Protein AF-A0A5Q4F8X8-F1 (afdb_monomer_lite)

Radius of gyration: 22.39 Å; chains: 1; bounding box: 48×49×63 Å

Structure (mmCIF, N/CA/C/O backbone):
data_AF-A0A5Q4F8X8-F1
#
_entry.id   AF-A0A5Q4F8X8-F1
#
loop_
_atom_site.group_PDB
_atom_site.id
_atom_site.type_symbol
_atom_site.label_atom_id
_atom_site.label_alt_id
_atom_site.label_comp_id
_atom_site.label_asym_id
_atom_site.label_entity_id
_atom_site.label_seq_id
_atom_site.pdbx_PDB_ins_code
_atom_site.Cartn_x
_atom_site.Cartn_y
_atom_site.Cartn_z
_atom_site.occupancy
_atom_site.B_iso_or_equiv
_atom_site.auth_seq_id
_atom_site.auth_comp_id
_atom_site.auth_asym_id
_atom_site.auth_atom_id
_atom_site.pdbx_PDB_model_num
ATOM 1 N N . MET A 1 1 ? 6.235 -28.739 16.695 1.00 52.56 1 MET A N 1
ATOM 2 C CA . MET A 1 1 ? 6.885 -27.408 16.607 1.00 52.56 1 MET A CA 1
ATOM 3 C C . MET A 1 1 ? 8.402 -27.459 16.427 1.00 52.56 1 MET A C 1
ATOM 5 O O . MET A 1 1 ? 8.858 -26.887 15.451 1.00 52.56 1 MET A O 1
ATOM 9 N N . LYS A 1 2 ? 9.199 -28.157 17.259 1.00 43.38 2 LYS A N 1
ATOM 10 C CA . LYS A 1 2 ? 10.675 -28.171 17.099 1.00 43.38 2 LYS A CA 1
ATOM 11 C C . LYS A 1 2 ? 11.150 -28.633 15.704 1.00 43.38 2 LYS A C 1
ATOM 13 O O . LYS A 1 2 ? 11.929 -27.927 15.086 1.00 43.38 2 LYS A O 1
ATOM 18 N N . LYS A 1 3 ? 10.620 -29.735 15.152 1.00 47.25 3 LYS A N 1
ATOM 19 C CA . LYS A 1 3 ? 11.015 -30.245 13.816 1.00 47.25 3 LYS A CA 1
ATOM 20 C C . LYS A 1 3 ? 10.830 -29.245 12.661 1.00 47.25 3 LYS A C 1
ATOM 22 O O . LYS A 1 3 ? 11.649 -29.236 11.754 1.00 47.25 3 LYS A O 1
ATOM 27 N N . GLN A 1 4 ? 9.797 -28.402 12.706 1.00 52.16 4 GLN A N 1
ATOM 28 C CA . GLN A 1 4 ? 9.495 -27.448 11.631 1.00 52.16 4 GLN A CA 1
ATOM 29 C C . GLN A 1 4 ? 10.434 -26.235 11.667 1.00 52.16 4 GLN A C 1
ATOM 31 O O . GLN A 1 4 ? 10.956 -25.832 10.639 1.00 52.16 4 GLN A O 1
ATOM 36 N N . VAL A 1 5 ? 10.772 -25.756 12.870 1.00 56.31 5 VAL A N 1
ATOM 37 C CA . VAL A 1 5 ? 11.766 -24.685 13.062 1.00 56.31 5 VAL A CA 1
ATOM 38 C C . VAL A 1 5 ? 13.167 -25.120 12.605 1.00 56.31 5 VAL A C 1
ATOM 40 O O . VAL A 1 5 ? 13.902 -24.322 12.030 1.00 56.31 5 VAL A O 1
ATOM 43 N N . TYR A 1 6 ? 13.536 -26.390 12.815 1.00 52.78 6 TYR A N 1
ATOM 44 C CA . TYR A 1 6 ? 14.809 -26.936 12.322 1.00 52.78 6 TYR A CA 1
ATOM 45 C C . TYR A 1 6 ? 14.838 -27.112 10.796 1.00 52.78 6 TYR A C 1
ATOM 47 O O . TYR A 1 6 ? 15.877 -26.873 10.184 1.00 52.78 6 TYR A O 1
ATOM 55 N N . ALA A 1 7 ? 13.718 -27.507 10.184 1.00 60.94 7 ALA A N 1
ATOM 56 C CA . ALA A 1 7 ? 13.614 -27.638 8.732 1.00 60.94 7 ALA A CA 1
ATOM 57 C C . ALA A 1 7 ? 13.760 -26.274 8.036 1.00 60.94 7 ALA A C 1
ATOM 59 O O . ALA A 1 7 ? 14.581 -26.139 7.132 1.00 60.94 7 ALA A O 1
ATOM 60 N N . ASP A 1 8 ? 13.058 -25.251 8.529 1.00 68.88 8 ASP A N 1
ATOM 61 C CA . ASP A 1 8 ? 13.111 -23.896 7.968 1.00 68.88 8 ASP A CA 1
ATOM 62 C C . ASP A 1 8 ? 14.514 -23.277 8.087 1.00 68.88 8 ASP A C 1
ATOM 64 O O . ASP A 1 8 ? 14.995 -22.629 7.159 1.00 68.88 8 ASP A O 1
ATOM 68 N N . ALA A 1 9 ? 15.218 -23.522 9.199 1.00 72.69 9 ALA A N 1
ATOM 69 C CA . ALA A 1 9 ? 16.579 -23.023 9.399 1.00 72.69 9 ALA A CA 1
ATOM 70 C C . ALA A 1 9 ? 17.606 -23.665 8.447 1.00 72.69 9 ALA A C 1
ATOM 72 O O . ALA A 1 9 ? 18.535 -22.989 8.004 1.00 72.69 9 ALA A O 1
ATOM 73 N N . ASN A 1 10 ? 17.450 -24.952 8.122 1.00 77.81 10 ASN A N 1
ATOM 74 C CA . ASN A 1 10 ? 18.331 -25.637 7.174 1.00 77.81 10 ASN A CA 1
ATOM 75 C C . ASN A 1 10 ? 18.079 -25.184 5.732 1.00 77.81 10 ASN A C 1
ATOM 77 O O . ASN A 1 10 ? 19.038 -24.943 5.005 1.00 77.81 10 ASN A O 1
ATOM 81 N N . VAL A 1 11 ? 16.812 -25.001 5.345 1.00 81.44 11 VAL A N 1
ATOM 82 C CA . VAL A 1 11 ? 16.444 -24.486 4.016 1.00 81.44 11 VAL A CA 1
ATOM 83 C C . VAL A 1 11 ? 16.997 -23.074 3.806 1.00 81.44 11 VAL A C 1
ATOM 85 O O . VAL A 1 11 ? 17.557 -22.781 2.751 1.00 81.44 11 VAL A O 1
ATOM 88 N N . GLU A 1 12 ? 16.901 -22.211 4.820 1.00 84.38 12 GLU A N 1
ATOM 89 C CA . GLU A 1 12 ? 17.410 -20.838 4.740 1.00 84.38 12 GLU A CA 1
ATOM 90 C C . GLU A 1 12 ? 18.945 -20.794 4.624 1.00 84.38 12 GLU A C 1
ATOM 92 O O . GLU A 1 12 ? 19.495 -19.993 3.862 1.00 84.38 12 GLU A O 1
ATOM 97 N N . ARG A 1 13 ? 19.652 -21.675 5.348 1.00 8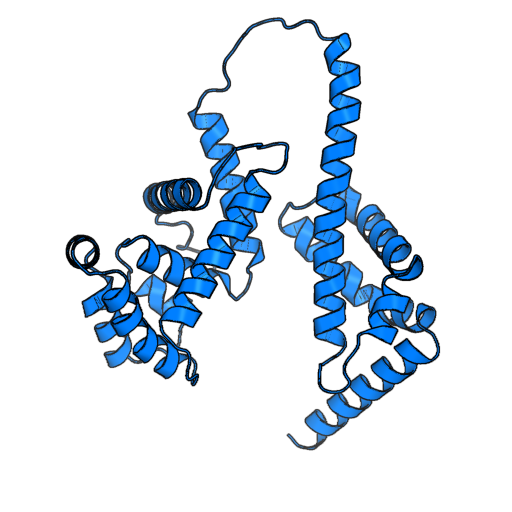6.25 13 ARG A N 1
ATOM 98 C CA . ARG A 1 13 ? 21.115 -21.810 5.243 1.00 86.25 13 ARG A CA 1
ATOM 99 C C . ARG A 1 13 ? 21.536 -22.294 3.866 1.00 86.25 13 ARG A C 1
ATOM 101 O O . ARG A 1 13 ? 22.386 -21.659 3.255 1.00 86.25 13 ARG A O 1
ATOM 108 N N . GLU A 1 14 ? 20.904 -23.346 3.356 1.00 89.19 14 GLU A N 1
ATOM 109 C CA . GLU A 1 14 ? 21.195 -23.888 2.027 1.00 89.19 14 GLU A CA 1
ATOM 110 C C . GLU A 1 14 ? 20.941 -22.839 0.931 1.00 89.19 14 GLU A C 1
ATOM 112 O O . GLU A 1 14 ? 21.750 -22.671 0.022 1.00 89.19 14 GLU A O 1
ATOM 117 N N . ALA A 1 15 ? 19.844 -22.081 1.034 1.00 88.50 15 ALA A N 1
ATOM 118 C CA . ALA A 1 15 ? 19.537 -20.989 0.113 1.00 88.50 15 ALA A CA 1
ATOM 119 C C . ALA A 1 15 ? 20.588 -19.867 0.174 1.00 88.50 15 ALA A C 1
ATOM 121 O O . ALA A 1 15 ? 20.995 -19.343 -0.864 1.00 88.50 15 ALA A O 1
ATOM 122 N N . THR A 1 16 ? 21.049 -19.525 1.379 1.00 91.12 16 THR A N 1
ATOM 123 C CA . THR A 1 16 ? 22.099 -18.522 1.588 1.00 91.12 16 THR A CA 1
ATOM 124 C C . THR A 1 16 ? 23.428 -18.995 1.004 1.00 91.12 16 THR A C 1
ATOM 126 O O . THR A 1 16 ? 24.038 -18.277 0.216 1.00 91.12 16 THR A O 1
ATOM 129 N N . GLU A 1 17 ? 23.860 -20.214 1.324 1.00 92.75 17 GLU A N 1
ATOM 130 C CA . GLU A 1 17 ? 25.080 -20.815 0.774 1.00 92.75 17 GLU A CA 1
ATOM 131 C C . GLU A 1 17 ? 25.040 -20.867 -0.753 1.00 92.75 17 GLU A C 1
ATOM 133 O O . GLU A 1 17 ? 26.020 -20.505 -1.408 1.00 92.75 17 GLU A O 1
ATOM 138 N N . LEU A 1 18 ? 23.893 -21.244 -1.326 1.00 92.38 18 LEU A N 1
ATOM 139 C CA . LEU A 1 18 ? 23.709 -21.286 -2.770 1.00 92.38 18 LEU A CA 1
ATOM 140 C C . LEU A 1 18 ? 23.852 -19.894 -3.395 1.00 92.38 18 LEU A C 1
ATOM 142 O O . LEU A 1 18 ? 24.575 -19.768 -4.374 1.00 92.38 18 LEU A O 1
ATOM 146 N N . LEU A 1 19 ? 23.262 -18.845 -2.807 1.00 93.25 19 LEU A N 1
ATOM 147 C CA . LEU A 1 19 ? 23.423 -17.469 -3.296 1.00 93.25 19 LEU A CA 1
ATOM 148 C C . LEU A 1 19 ? 24.897 -17.042 -3.350 1.00 93.25 19 LEU A C 1
ATOM 150 O O . LEU A 1 19 ? 25.313 -16.406 -4.318 1.00 93.25 19 LEU A O 1
ATOM 154 N N . PHE A 1 20 ? 25.683 -17.354 -2.315 1.00 93.44 20 PHE A N 1
ATOM 155 C CA . PHE A 1 20 ? 27.086 -16.937 -2.243 1.00 93.44 20 PHE A CA 1
ATOM 156 C C . PHE A 1 20 ? 28.005 -17.771 -3.138 1.00 93.44 20 PHE A C 1
ATOM 158 O O . PHE A 1 20 ? 28.910 -17.201 -3.755 1.00 93.44 20 PHE A O 1
ATOM 165 N N . ARG A 1 21 ? 27.761 -19.084 -3.235 1.00 94.50 21 ARG A N 1
ATOM 166 C CA . ARG A 1 21 ? 28.556 -20.015 -4.046 1.00 94.50 21 ARG A CA 1
ATOM 167 C C . ARG A 1 21 ? 28.251 -19.890 -5.536 1.00 94.50 21 ARG A C 1
ATOM 169 O O . ARG A 1 21 ? 29.175 -19.824 -6.337 1.00 94.50 21 ARG A O 1
ATOM 176 N N . ASP A 1 22 ? 26.970 -19.874 -5.892 1.00 94.38 22 ASP A N 1
ATOM 177 C CA . ASP A 1 22 ? 26.490 -19.884 -7.271 1.00 94.38 22 ASP A CA 1
ATOM 178 C C . ASP A 1 22 ? 25.157 -19.128 -7.384 1.00 94.38 22 ASP A C 1
ATOM 180 O O . ASP A 1 22 ? 24.057 -19.675 -7.255 1.00 94.38 22 ASP A O 1
ATOM 184 N N . ALA A 1 23 ? 25.270 -17.824 -7.632 1.00 91.38 23 ALA A N 1
ATOM 185 C CA . ALA A 1 23 ? 24.118 -16.939 -7.725 1.00 91.38 23 ALA A CA 1
ATOM 186 C C . ALA A 1 23 ? 23.186 -17.290 -8.903 1.00 91.38 23 ALA A C 1
ATOM 188 O O . ALA A 1 23 ? 21.985 -17.022 -8.825 1.00 91.38 23 ALA A O 1
ATOM 189 N N . SER A 1 24 ? 23.713 -17.905 -9.967 1.00 92.25 24 SER A N 1
ATOM 190 C CA . SER A 1 24 ? 22.923 -18.339 -11.121 1.00 92.25 24 SER A CA 1
ATOM 191 C C . SER A 1 24 ? 22.071 -19.553 -10.761 1.00 92.25 24 SER A C 1
ATOM 193 O O . SER A 1 24 ? 20.858 -19.525 -10.967 1.00 92.25 24 SER A O 1
ATOM 195 N N . ALA A 1 25 ? 22.664 -20.562 -10.116 1.00 93.94 25 ALA A N 1
ATOM 196 C CA . ALA A 1 25 ? 21.918 -21.713 -9.606 1.00 93.94 25 ALA A CA 1
ATOM 197 C C . ALA A 1 25 ? 20.886 -21.303 -8.539 1.00 93.94 25 ALA A C 1
ATOM 199 O O . ALA A 1 25 ? 19.782 -21.850 -8.480 1.00 93.94 25 ALA A O 1
ATOM 200 N N . TYR A 1 26 ? 21.202 -20.298 -7.713 1.00 94.88 26 TYR A N 1
ATOM 201 C CA . TYR A 1 26 ? 20.228 -19.708 -6.793 1.00 94.88 26 TYR A CA 1
ATOM 202 C C . TYR A 1 26 ? 19.037 -19.089 -7.540 1.00 94.88 26 TYR A C 1
ATOM 204 O O . TYR A 1 26 ? 17.888 -19.319 -7.159 1.00 94.88 26 TYR A O 1
ATOM 212 N N . LEU A 1 27 ? 19.284 -18.317 -8.602 1.00 95.62 27 LEU A N 1
ATOM 213 C CA . LEU A 1 27 ? 18.223 -17.710 -9.408 1.00 95.62 27 LEU A CA 1
ATOM 214 C C . LEU A 1 27 ? 17.347 -18.771 -10.088 1.00 95.62 27 LEU A C 1
ATOM 216 O O . LEU A 1 27 ? 16.123 -18.634 -10.109 1.00 95.62 27 LEU A O 1
ATOM 220 N N . GLU A 1 28 ? 17.955 -19.842 -10.596 1.00 95.12 28 GLU A N 1
ATOM 221 C CA . GLU A 1 28 ? 17.254 -20.967 -11.219 1.00 95.12 28 GLU A CA 1
ATOM 222 C C . GLU A 1 28 ? 16.329 -21.684 -10.221 1.00 95.12 28 GLU A C 1
ATOM 224 O O . GLU A 1 28 ? 15.133 -21.851 -10.477 1.00 95.12 28 GLU A O 1
ATOM 229 N N . LYS A 1 29 ? 16.836 -21.996 -9.018 1.00 94.75 29 LYS A N 1
ATOM 230 C CA . LYS A 1 29 ? 16.045 -22.609 -7.933 1.00 94.75 29 LYS A CA 1
ATOM 231 C C . LYS A 1 29 ? 14.824 -21.759 -7.549 1.00 94.75 29 LYS A C 1
ATOM 233 O O . LYS A 1 29 ? 13.812 -22.296 -7.097 1.00 94.75 29 LYS A O 1
ATOM 238 N N . ASN A 1 30 ? 14.894 -20.444 -7.761 1.00 96.00 30 ASN A N 1
ATOM 239 C CA . ASN A 1 30 ? 13.859 -19.481 -7.389 1.00 96.00 30 ASN A CA 1
ATOM 240 C C . ASN A 1 30 ? 12.958 -19.012 -8.547 1.00 96.00 30 ASN A C 1
ATOM 242 O O . ASN A 1 30 ? 12.114 -18.139 -8.335 1.00 96.00 30 ASN A O 1
ATOM 246 N N . GLN A 1 31 ? 13.035 -19.613 -9.742 1.00 96.94 31 GLN A N 1
ATOM 247 C CA . GLN A 1 31 ? 12.172 -19.230 -10.877 1.00 96.94 31 GLN A CA 1
ATOM 248 C C . GLN A 1 31 ? 10.675 -19.348 -10.565 1.00 96.94 31 GLN A C 1
ATOM 250 O O . GLN A 1 31 ? 9.877 -18.516 -10.994 1.00 96.94 31 GLN A O 1
ATOM 255 N N . ARG A 1 32 ? 10.278 -20.340 -9.756 1.00 95.38 32 ARG A N 1
ATOM 256 C CA . ARG A 1 32 ? 8.879 -20.494 -9.316 1.00 95.38 32 ARG A CA 1
ATOM 257 C C . ARG A 1 32 ? 8.398 -19.301 -8.490 1.00 95.38 32 ARG A C 1
ATOM 259 O O . ARG A 1 32 ? 7.257 -18.878 -8.646 1.00 95.38 32 ARG A O 1
ATOM 266 N N . VAL A 1 33 ? 9.270 -18.746 -7.645 1.00 94.56 33 VAL A N 1
ATOM 267 C CA . VAL A 1 33 ? 8.970 -17.559 -6.831 1.00 94.56 33 VAL A CA 1
ATOM 268 C C . VAL A 1 33 ? 8.815 -16.334 -7.728 1.00 94.56 33 VAL A C 1
ATOM 270 O O . VAL A 1 33 ? 7.851 -15.590 -7.568 1.00 94.56 33 VAL A O 1
ATOM 273 N N . ILE A 1 34 ? 9.708 -16.160 -8.709 1.00 97.31 34 ILE A N 1
ATOM 274 C CA . ILE A 1 34 ? 9.611 -15.065 -9.686 1.00 97.31 34 ILE A CA 1
ATOM 275 C C . ILE A 1 34 ? 8.286 -15.147 -10.439 1.00 97.31 34 ILE A C 1
ATOM 277 O O . ILE A 1 34 ? 7.518 -14.189 -10.417 1.00 97.31 34 ILE A O 1
ATOM 281 N N . ARG A 1 35 ? 7.977 -16.304 -11.035 1.00 96.62 35 ARG A N 1
ATOM 282 C CA . ARG A 1 35 ? 6.738 -16.502 -11.795 1.00 96.62 35 ARG A CA 1
ATOM 283 C C . ARG A 1 35 ? 5.495 -16.248 -10.941 1.00 96.62 35 ARG A C 1
ATOM 285 O O . ARG A 1 35 ? 4.580 -15.585 -11.409 1.00 96.62 35 ARG A O 1
ATOM 292 N N . ALA A 1 36 ? 5.466 -16.710 -9.690 1.00 92.44 36 ALA A N 1
ATOM 293 C CA . ALA A 1 36 ? 4.342 -16.455 -8.787 1.00 92.44 36 ALA A CA 1
ATOM 294 C C . ALA A 1 36 ? 4.143 -14.956 -8.503 1.00 92.44 36 ALA A C 1
ATOM 296 O O . ALA A 1 36 ? 3.013 -14.472 -8.500 1.00 92.44 36 ALA A O 1
ATOM 297 N N . ILE A 1 37 ? 5.233 -14.209 -8.295 1.00 92.56 37 ILE A N 1
ATOM 298 C CA . ILE A 1 37 ? 5.175 -12.758 -8.084 1.00 92.56 37 ILE A CA 1
ATOM 299 C C . ILE A 1 37 ? 4.709 -12.047 -9.360 1.00 92.56 37 ILE A C 1
ATOM 301 O O . ILE A 1 37 ? 3.818 -11.207 -9.289 1.00 92.56 37 ILE A O 1
ATOM 305 N N . VAL A 1 38 ? 5.257 -12.406 -10.522 1.00 94.31 38 VAL A N 1
ATOM 306 C CA . VAL A 1 38 ? 4.873 -11.815 -11.813 1.00 94.31 38 VAL A CA 1
ATOM 307 C C . VAL A 1 38 ? 3.401 -12.078 -12.121 1.00 94.31 38 VAL A C 1
ATOM 309 O O . VAL A 1 38 ? 2.680 -11.144 -12.447 1.00 94.31 38 VAL A O 1
ATOM 312 N N . LEU A 1 39 ? 2.920 -13.312 -11.944 1.00 88.81 39 LEU A N 1
ATOM 313 C CA . LEU A 1 39 ? 1.507 -13.651 -12.140 1.00 88.81 39 LEU A CA 1
ATOM 314 C C . LEU A 1 39 ? 0.594 -12.889 -11.180 1.00 88.81 39 LEU A C 1
ATOM 316 O O . LEU A 1 39 ? -0.473 -12.446 -11.589 1.00 88.81 39 LEU A O 1
ATOM 320 N N . LYS A 1 40 ? 1.018 -12.688 -9.926 1.00 86.19 40 LYS A N 1
ATOM 321 C CA . LYS A 1 40 ? 0.283 -11.841 -8.980 1.00 86.19 40 LYS A CA 1
ATOM 322 C C . LYS A 1 40 ? 0.141 -10.412 -9.514 1.00 86.19 40 LYS A C 1
ATOM 324 O O . LYS A 1 40 ? -0.946 -9.852 -9.436 1.00 86.19 40 LYS A O 1
ATOM 329 N N . TYR A 1 41 ? 1.217 -9.835 -10.048 1.00 83.56 41 TYR A N 1
ATOM 330 C CA . TYR A 1 41 ? 1.201 -8.479 -10.602 1.00 83.56 41 TYR A CA 1
ATOM 331 C C . TYR A 1 41 ? 0.436 -8.375 -11.930 1.00 83.56 41 TYR A C 1
ATOM 333 O O . TYR A 1 41 ? -0.269 -7.393 -12.155 1.00 83.56 41 TYR A O 1
ATOM 341 N N . SER A 1 42 ? 0.508 -9.399 -12.780 1.00 85.12 42 SER A N 1
ATOM 342 C CA . SER A 1 42 ? -0.306 -9.481 -13.995 1.00 85.12 42 SER A CA 1
ATOM 343 C C . SER A 1 42 ? -1.794 -9.593 -13.662 1.00 85.12 42 SER A C 1
ATOM 345 O O . SER A 1 42 ? -2.608 -8.862 -14.214 1.00 85.12 42 SER A O 1
ATOM 347 N N . GLY A 1 43 ? -2.152 -10.437 -12.688 1.00 68.25 43 GLY A N 1
ATOM 348 C CA . GLY A 1 43 ? -3.529 -10.586 -12.215 1.00 68.25 43 GLY A CA 1
ATOM 349 C C . GLY A 1 43 ? -4.096 -9.323 -11.564 1.00 68.25 43 GLY A C 1
ATOM 350 O O . GLY A 1 43 ? -5.306 -9.131 -11.578 1.00 68.25 43 GLY A O 1
ATOM 351 N N . SER A 1 44 ? -3.241 -8.439 -11.039 1.00 68.62 44 SER A N 1
ATOM 352 C CA . SER A 1 44 ? -3.646 -7.106 -10.577 1.00 68.62 44 SER A CA 1
ATOM 353 C C . SER A 1 44 ? -3.681 -6.048 -11.686 1.00 68.62 44 SER A C 1
ATOM 355 O O . SER A 1 44 ? -3.923 -4.889 -11.385 1.00 68.62 44 SER A O 1
ATOM 357 N N . GLY A 1 45 ? -3.393 -6.401 -12.941 1.00 72.19 45 GLY A N 1
ATOM 358 C CA . GLY A 1 45 ? -3.413 -5.468 -14.071 1.00 72.19 45 GLY A CA 1
ATOM 359 C C . GLY A 1 45 ? -2.171 -4.583 -14.211 1.00 72.19 45 GLY A C 1
ATOM 360 O O . GLY A 1 45 ? -2.221 -3.601 -14.941 1.00 72.19 45 GLY A O 1
ATOM 361 N N . LEU A 1 46 ? -1.049 -4.904 -13.547 1.00 75.44 46 LEU A N 1
ATOM 362 C CA . LEU A 1 46 ? 0.182 -4.104 -13.670 1.00 75.44 46 LEU A CA 1
ATOM 363 C C . LEU A 1 46 ? 0.805 -4.204 -15.077 1.00 75.44 46 LEU A C 1
ATOM 365 O O . LEU A 1 46 ? 1.489 -3.286 -15.518 1.00 75.44 46 LEU A O 1
ATOM 369 N N . PHE A 1 47 ? 0.595 -5.336 -15.743 1.00 84.88 47 PHE A N 1
ATOM 370 C CA . PHE A 1 47 ? 0.960 -5.607 -17.133 1.00 84.88 47 PHE A CA 1
ATOM 371 C C . PHE A 1 47 ? 0.054 -6.722 -17.670 1.00 84.88 47 PHE A C 1
ATOM 373 O O . PHE A 1 47 ? -0.514 -7.507 -16.895 1.00 84.88 47 PHE A O 1
ATOM 380 N N . ALA A 1 48 ? -0.106 -6.788 -18.989 1.00 80.69 48 ALA A N 1
ATOM 381 C CA . ALA A 1 48 ? -1.002 -7.726 -19.645 1.00 80.69 48 ALA A CA 1
ATOM 382 C C . ALA A 1 48 ? -0.553 -9.180 -19.432 1.00 80.69 48 ALA A C 1
ATOM 384 O O . ALA A 1 48 ? 0.630 -9.487 -19.288 1.00 80.69 48 ALA A O 1
ATOM 385 N N . GLY A 1 49 ? -1.509 -10.114 -19.453 1.00 78.44 49 GLY A N 1
ATOM 386 C CA . GLY A 1 49 ? -1.218 -11.546 -19.297 1.00 78.44 49 GLY A CA 1
ATOM 387 C C . GLY A 1 49 ? -0.253 -12.097 -20.354 1.00 78.44 49 GLY A C 1
ATOM 388 O O . GLY A 1 49 ? 0.508 -13.017 -20.063 1.00 78.44 49 GLY A O 1
ATOM 389 N N . GLY A 1 50 ? -0.242 -11.505 -21.553 1.00 86.25 50 GLY A N 1
ATOM 390 C CA . GLY A 1 50 ? 0.701 -11.850 -22.621 1.00 86.25 50 GLY A CA 1
ATOM 391 C C . GLY A 1 50 ? 2.150 -11.439 -22.339 1.00 86.25 50 GLY A C 1
ATOM 392 O O . GLY A 1 50 ? 3.055 -12.016 -22.924 1.00 86.25 50 GLY A O 1
ATOM 393 N N . GLU A 1 51 ? 2.380 -10.506 -21.412 1.00 88.50 51 GLU A N 1
ATOM 394 C CA . GLU A 1 51 ? 3.707 -9.950 -21.102 1.00 88.50 51 GLU A CA 1
ATOM 395 C C . GLU A 1 51 ? 4.406 -10.700 -19.958 1.00 88.50 51 GLU A C 1
ATOM 397 O O . GLU A 1 51 ? 5.522 -10.368 -19.569 1.00 88.50 51 GLU A O 1
ATOM 402 N N . VAL A 1 52 ? 3.765 -11.723 -19.381 1.00 92.50 52 VAL A N 1
ATOM 403 C CA . VAL A 1 52 ? 4.284 -12.446 -18.208 1.00 92.50 52 VAL A CA 1
ATOM 404 C C . VAL A 1 52 ? 5.684 -13.007 -18.455 1.00 92.50 52 VAL A C 1
ATOM 406 O O . VAL A 1 52 ? 6.558 -12.862 -17.598 1.00 92.50 52 VAL A O 1
ATOM 409 N N . ASP A 1 53 ? 5.916 -13.644 -19.601 1.00 95.44 53 ASP A N 1
ATOM 410 C CA . ASP A 1 53 ? 7.222 -14.235 -19.893 1.00 95.44 53 ASP A CA 1
ATOM 411 C C . ASP A 1 53 ? 8.280 -13.158 -20.204 1.00 95.44 53 ASP A C 1
ATOM 413 O O . ASP A 1 53 ? 9.423 -13.298 -19.762 1.00 95.44 53 ASP A O 1
ATOM 417 N N . ASP A 1 54 ? 7.894 -12.033 -20.818 1.00 94.31 54 ASP A N 1
ATOM 418 C CA . ASP A 1 54 ? 8.781 -10.883 -21.054 1.00 94.31 54 ASP A CA 1
ATOM 419 C C . ASP A 1 54 ? 9.217 -10.223 -19.741 1.00 94.31 54 ASP A C 1
ATOM 421 O O . ASP A 1 54 ? 10.392 -9.894 -19.547 1.00 94.31 54 ASP A O 1
ATOM 425 N N . VAL A 1 55 ? 8.292 -10.079 -18.787 1.00 95.38 55 VAL A N 1
ATOM 426 C CA . VAL A 1 55 ? 8.589 -9.557 -17.448 1.00 95.38 55 VAL A CA 1
ATOM 427 C C . VAL A 1 55 ? 9.540 -10.503 -16.713 1.00 95.38 55 VAL A C 1
ATOM 429 O O . VAL A 1 55 ? 10.500 -10.054 -16.082 1.00 95.38 55 VAL A O 1
ATOM 432 N N . ILE A 1 56 ? 9.311 -11.820 -16.795 1.00 96.94 56 ILE A N 1
ATOM 433 C CA . ILE A 1 56 ? 10.202 -12.824 -16.193 1.00 96.94 56 ILE A CA 1
ATOM 434 C C . ILE A 1 56 ? 11.599 -12.733 -16.812 1.00 96.94 56 ILE A C 1
ATOM 436 O O . ILE A 1 56 ? 12.589 -12.714 -16.074 1.00 96.94 56 ILE A O 1
ATOM 440 N N . GLN A 1 57 ? 11.694 -12.638 -18.139 1.00 96.31 57 GLN A N 1
ATOM 441 C CA . GLN A 1 57 ? 12.967 -12.474 -18.829 1.00 96.31 57 GLN A CA 1
ATOM 442 C C . GLN A 1 57 ? 13.674 -11.192 -18.380 1.00 96.31 57 GLN A C 1
ATOM 444 O O . GLN A 1 57 ? 14.844 -11.244 -17.995 1.00 96.31 57 GLN A O 1
ATOM 449 N N . HIS A 1 58 ? 12.959 -10.067 -18.325 1.00 95.00 58 HIS A N 1
ATOM 450 C CA . HIS A 1 58 ? 13.509 -8.806 -17.845 1.00 95.00 58 HIS A CA 1
ATOM 451 C C . HIS A 1 58 ? 14.069 -8.922 -16.425 1.00 95.00 58 HIS A C 1
ATOM 453 O O . HIS A 1 58 ? 15.178 -8.463 -16.139 1.00 95.00 58 HIS A O 1
ATOM 459 N N . ILE A 1 59 ? 13.320 -9.549 -15.517 1.00 96.75 59 ILE A N 1
ATOM 460 C CA . ILE A 1 59 ? 13.768 -9.781 -14.143 1.00 96.75 59 ILE A CA 1
ATOM 461 C C . ILE A 1 59 ? 15.042 -10.625 -14.150 1.00 96.75 59 ILE A C 1
ATOM 463 O O . ILE A 1 59 ? 16.012 -10.246 -13.497 1.00 96.75 59 ILE A O 1
ATOM 467 N N . ASN A 1 60 ? 15.077 -11.725 -14.903 1.00 96.69 60 ASN A N 1
ATOM 468 C CA . ASN A 1 60 ? 16.245 -12.601 -14.986 1.00 96.69 60 ASN A CA 1
ATOM 469 C C . ASN A 1 60 ? 17.488 -11.851 -15.489 1.00 96.69 60 ASN A C 1
ATOM 471 O O . ASN A 1 60 ? 18.544 -11.914 -14.854 1.00 96.69 60 ASN A O 1
ATOM 475 N N . GLU A 1 61 ? 17.354 -11.063 -16.555 1.00 96.38 61 GLU A N 1
ATOM 476 C CA . GLU A 1 61 ? 18.435 -10.229 -17.085 1.00 96.38 61 GLU A CA 1
ATOM 477 C C . GLU A 1 61 ? 18.942 -9.233 -16.037 1.00 96.38 61 GLU A C 1
ATOM 479 O O . GLU A 1 61 ? 20.145 -9.139 -15.784 1.00 96.38 61 GLU A O 1
ATOM 484 N N . ARG A 1 62 ? 18.042 -8.516 -15.357 1.00 95.88 62 ARG A N 1
ATOM 485 C CA . ARG A 1 62 ? 18.407 -7.535 -14.319 1.00 95.88 62 ARG A CA 1
ATOM 486 C C . ARG A 1 62 ? 19.074 -8.193 -13.114 1.00 95.88 62 ARG A C 1
ATOM 488 O O . ARG A 1 62 ? 20.027 -7.636 -12.558 1.00 95.88 62 ARG A O 1
ATOM 495 N N . MET A 1 63 ? 18.608 -9.380 -12.735 1.00 95.56 63 MET A N 1
ATOM 496 C CA . MET A 1 63 ? 19.178 -10.174 -11.650 1.00 95.56 63 MET A CA 1
ATOM 497 C C . MET A 1 63 ? 20.625 -10.565 -11.951 1.00 95.56 63 MET A C 1
ATOM 499 O O . MET A 1 63 ? 21.511 -10.311 -11.126 1.00 95.56 63 MET A O 1
ATOM 503 N N . LEU A 1 64 ? 20.874 -11.081 -13.156 1.00 93.38 64 LEU A N 1
ATOM 504 C CA . LEU A 1 64 ? 22.200 -11.495 -13.616 1.00 93.38 64 LEU A CA 1
ATOM 505 C C . LEU A 1 64 ? 23.141 -10.307 -13.880 1.00 93.38 64 LEU A C 1
ATOM 507 O O . LEU A 1 64 ? 24.322 -10.377 -13.551 1.00 93.38 64 LEU A O 1
ATOM 511 N N . THR A 1 65 ? 22.624 -9.172 -14.363 1.00 91.56 65 THR A N 1
ATOM 512 C CA . THR A 1 65 ? 23.422 -7.977 -14.730 1.00 91.56 65 THR A CA 1
ATOM 513 C C . THR A 1 65 ? 23.889 -7.150 -13.516 1.00 91.56 65 THR A C 1
ATOM 515 O O . THR A 1 65 ? 24.436 -6.058 -13.654 1.00 91.56 65 THR A O 1
ATOM 518 N N . GLY A 1 66 ? 23.710 -7.651 -12.290 1.00 87.38 66 GLY A N 1
ATOM 519 C CA . GLY A 1 66 ? 24.400 -7.109 -11.115 1.00 87.38 66 GLY A CA 1
ATOM 520 C C . GLY A 1 66 ? 23.566 -6.979 -9.850 1.00 87.38 66 GLY A C 1
ATOM 521 O O . GLY A 1 66 ? 24.133 -6.686 -8.796 1.00 87.38 66 GLY A O 1
ATOM 522 N N . ILE A 1 67 ? 22.255 -7.223 -9.892 1.00 92.56 67 ILE A N 1
ATOM 523 C CA . ILE A 1 67 ? 21.444 -7.207 -8.666 1.00 92.56 67 ILE A CA 1
ATOM 524 C C . ILE A 1 67 ? 21.850 -8.353 -7.741 1.00 92.56 67 ILE A C 1
ATOM 526 O O . ILE A 1 67 ? 22.033 -8.107 -6.554 1.00 92.56 67 ILE A O 1
ATOM 530 N N . LEU A 1 68 ? 22.117 -9.554 -8.261 1.00 92.75 68 LEU A N 1
ATOM 531 C CA . LEU A 1 68 ? 22.630 -10.661 -7.444 1.00 92.75 68 LEU A CA 1
ATOM 532 C C . LEU A 1 68 ? 23.986 -10.336 -6.797 1.00 92.75 68 LEU A C 1
ATOM 534 O O . LEU A 1 68 ? 24.224 -10.676 -5.639 1.00 92.75 68 LEU A O 1
ATOM 538 N N . ASN A 1 69 ? 24.862 -9.610 -7.497 1.00 91.31 69 ASN A N 1
ATOM 539 C CA . ASN A 1 69 ? 26.135 -9.150 -6.931 1.00 91.31 69 ASN A CA 1
ATOM 540 C C . ASN A 1 69 ? 25.914 -8.171 -5.774 1.00 91.31 69 ASN A C 1
ATOM 542 O O . ASN A 1 69 ? 26.548 -8.301 -4.728 1.00 91.31 69 ASN A O 1
ATOM 546 N N . LYS A 1 70 ? 24.978 -7.229 -5.936 1.00 92.56 70 LYS A N 1
ATOM 547 C CA . LYS A 1 70 ? 24.585 -6.292 -4.874 1.00 92.56 70 LYS A CA 1
ATOM 548 C C . LYS A 1 70 ? 23.923 -7.004 -3.698 1.00 92.56 70 LYS A C 1
ATOM 550 O O . LYS A 1 70 ? 24.219 -6.678 -2.556 1.00 92.56 70 LYS A O 1
ATOM 555 N N . MET A 1 71 ? 23.075 -7.996 -3.960 1.00 91.31 71 MET A N 1
ATOM 556 C CA . MET A 1 71 ? 22.478 -8.821 -2.912 1.00 91.31 71 MET A CA 1
ATOM 557 C C . MET A 1 71 ? 23.563 -9.496 -2.079 1.00 91.31 71 MET A C 1
ATOM 559 O O . MET A 1 71 ? 23.526 -9.387 -0.861 1.00 91.31 71 MET A O 1
ATOM 563 N N . ARG A 1 72 ? 24.566 -10.120 -2.712 1.00 92.44 72 ARG A N 1
ATOM 564 C CA . ARG A 1 72 ? 25.687 -10.750 -1.997 1.00 92.44 72 ARG A CA 1
ATOM 565 C C . ARG A 1 72 ? 26.458 -9.763 -1.121 1.00 92.44 72 ARG A C 1
ATOM 567 O O . ARG A 1 72 ? 26.773 -10.094 0.015 1.00 92.44 72 ARG A O 1
ATOM 574 N N . SER A 1 73 ? 26.747 -8.558 -1.615 1.00 91.44 73 SER A N 1
ATOM 575 C CA . SER A 1 73 ? 27.531 -7.577 -0.851 1.00 91.44 73 SER A CA 1
ATOM 576 C C . SER A 1 73 ? 26.745 -6.876 0.260 1.00 91.44 73 SER A C 1
ATOM 578 O O . SER A 1 73 ? 27.346 -6.411 1.225 1.00 91.44 73 SER A O 1
ATOM 580 N N . GLN A 1 74 ? 25.419 -6.788 0.141 1.00 90.75 74 GLN A N 1
ATOM 581 C CA . GLN A 1 74 ? 24.565 -6.046 1.078 1.00 90.75 74 GLN A CA 1
ATOM 582 C C . GLN A 1 74 ? 23.776 -6.943 2.036 1.00 90.75 74 GLN A C 1
ATOM 584 O O . GLN A 1 74 ? 23.200 -6.442 3.007 1.00 90.75 74 GLN A O 1
ATOM 589 N N . TYR A 1 75 ? 23.714 -8.250 1.776 1.00 90.44 75 TYR A N 1
ATOM 590 C CA . TYR A 1 75 ? 22.934 -9.173 2.586 1.00 90.44 75 TYR A CA 1
ATOM 591 C C . TYR A 1 75 ? 23.495 -9.286 4.006 1.00 90.44 75 TYR A C 1
ATOM 593 O O . TYR A 1 75 ? 24.670 -9.579 4.223 1.00 90.44 75 TYR A O 1
ATOM 601 N N . LYS A 1 76 ? 22.614 -9.081 4.989 1.00 84.56 76 LYS A N 1
ATOM 602 C CA . LYS A 1 76 ? 22.919 -9.262 6.409 1.00 84.56 76 LYS A CA 1
ATOM 603 C C . LYS A 1 76 ? 22.391 -10.630 6.851 1.00 84.56 76 LYS A C 1
ATOM 605 O O . LYS A 1 76 ? 21.185 -10.837 6.743 1.00 84.56 76 LYS A O 1
ATOM 610 N N . PRO A 1 77 ? 23.221 -11.515 7.438 1.00 80.06 77 PRO A N 1
ATOM 611 C CA . PRO A 1 77 ? 22.798 -12.855 7.871 1.00 80.06 77 PRO A CA 1
ATOM 612 C C . PRO A 1 77 ? 21.640 -12.888 8.882 1.00 80.06 77 PRO A C 1
ATOM 614 O O . PRO A 1 77 ? 21.025 -13.928 9.084 1.00 80.06 77 PRO A O 1
ATOM 617 N N . MET A 1 78 ? 21.347 -11.761 9.540 1.00 76.00 78 MET A N 1
ATOM 618 C CA . MET A 1 78 ? 20.220 -11.627 10.470 1.00 76.00 78 MET A CA 1
ATOM 619 C C . MET A 1 78 ? 18.863 -11.463 9.764 1.00 76.00 78 MET A C 1
ATOM 621 O O . MET A 1 78 ? 17.820 -11.594 10.402 1.00 76.00 78 MET A O 1
ATOM 625 N N . CYS A 1 79 ? 18.852 -11.143 8.468 1.00 77.81 79 CYS A N 1
ATOM 626 C CA . CYS A 1 79 ? 17.638 -10.983 7.675 1.00 77.81 79 CYS A CA 1
ATOM 627 C C . CYS A 1 79 ? 17.315 -12.286 6.943 1.00 77.81 79 CYS A C 1
ATOM 629 O O . CYS A 1 79 ? 18.219 -12.947 6.454 1.00 77.81 79 CYS A O 1
ATOM 631 N N . ARG A 1 80 ? 16.029 -12.632 6.808 1.00 84.50 80 ARG A N 1
ATOM 632 C CA . ARG A 1 80 ? 15.618 -13.762 5.961 1.00 84.50 80 ARG A CA 1
ATOM 633 C C . ARG A 1 80 ? 15.834 -13.421 4.485 1.00 84.50 80 ARG A C 1
ATOM 635 O O . ARG A 1 80 ? 15.403 -12.359 4.024 1.00 84.50 80 ARG A O 1
ATOM 642 N N . LEU A 1 81 ? 16.458 -14.327 3.746 1.00 88.75 81 LEU A N 1
ATOM 643 C CA . LEU A 1 81 ? 16.824 -14.167 2.349 1.00 88.75 81 LEU A CA 1
ATOM 644 C C . LEU A 1 81 ? 15.603 -14.196 1.430 1.00 88.75 81 LEU A C 1
ATOM 646 O O . LEU A 1 81 ? 15.499 -13.362 0.533 1.00 88.75 81 LEU A O 1
ATOM 650 N N . MET A 1 82 ? 14.649 -15.101 1.665 1.00 89.62 82 MET A N 1
ATOM 651 C CA . MET A 1 82 ? 13.509 -15.264 0.753 1.00 89.62 82 MET A CA 1
ATOM 652 C C . MET A 1 82 ? 12.582 -14.035 0.691 1.00 89.62 82 MET A C 1
ATOM 654 O O . MET A 1 82 ? 12.240 -13.593 -0.412 1.00 89.62 82 MET A O 1
ATOM 658 N N . PRO A 1 83 ? 12.198 -13.405 1.823 1.00 84.06 83 PRO A N 1
ATOM 659 C CA . PRO A 1 83 ? 11.443 -12.152 1.792 1.00 84.06 83 PRO A CA 1
ATOM 660 C C . PRO A 1 83 ? 12.224 -11.007 1.138 1.00 84.06 83 PRO A C 1
ATOM 662 O O . PRO A 1 83 ? 11.638 -10.196 0.421 1.00 84.06 83 PRO A O 1
ATOM 665 N N . TYR A 1 84 ? 13.543 -10.955 1.350 1.00 87.69 84 TYR A N 1
ATOM 666 C CA . TYR A 1 84 ? 14.411 -9.954 0.730 1.00 87.69 84 TYR A CA 1
ATOM 667 C C . TYR A 1 84 ? 14.453 -10.115 -0.796 1.00 87.69 84 TYR A C 1
ATOM 669 O O . TYR A 1 84 ? 14.200 -9.156 -1.524 1.00 87.69 84 TYR A O 1
ATOM 677 N N . PHE A 1 85 ? 14.660 -11.341 -1.281 1.00 92.12 85 PHE A N 1
ATOM 678 C CA . PHE A 1 85 ? 14.585 -11.684 -2.700 1.00 92.12 85 PHE A CA 1
ATOM 679 C C . PHE A 1 85 ? 13.215 -11.340 -3.300 1.00 92.12 85 PHE A C 1
ATOM 681 O O . PHE A 1 85 ? 13.138 -10.650 -4.314 1.00 92.12 85 PHE A O 1
ATOM 688 N N . SER A 1 86 ? 12.127 -11.731 -2.632 1.00 89.81 86 SER A N 1
ATOM 689 C CA . SER A 1 86 ? 10.757 -11.453 -3.090 1.00 89.81 86 SER A CA 1
ATOM 690 C C . SER A 1 86 ? 10.492 -9.953 -3.232 1.00 89.81 86 SER A C 1
ATOM 692 O O . SER A 1 86 ? 9.846 -9.515 -4.188 1.00 89.81 86 SER A O 1
ATOM 694 N N . LYS A 1 87 ? 11.028 -9.139 -2.313 1.00 85.75 87 LYS A N 1
ATOM 695 C CA . LYS A 1 87 ? 10.922 -7.678 -2.387 1.00 85.75 87 LYS A CA 1
ATOM 696 C C . LYS A 1 87 ? 11.693 -7.109 -3.579 1.00 85.75 87 LYS A C 1
ATOM 698 O O . LYS A 1 87 ? 11.182 -6.210 -4.242 1.00 85.75 87 LYS A O 1
ATOM 703 N N . ILE A 1 88 ? 12.878 -7.639 -3.882 1.00 92.56 88 ILE A N 1
ATOM 704 C CA . ILE A 1 88 ? 13.663 -7.237 -5.060 1.00 92.56 88 ILE A CA 1
ATOM 705 C C . ILE A 1 88 ? 12.913 -7.565 -6.351 1.00 92.56 88 ILE A C 1
ATOM 707 O O . ILE A 1 88 ? 12.749 -6.684 -7.190 1.00 92.56 88 ILE A O 1
ATOM 711 N N . VAL A 1 89 ? 12.398 -8.789 -6.482 1.00 94.81 89 VAL A N 1
ATOM 712 C CA . VAL A 1 89 ? 11.612 -9.214 -7.651 1.00 94.81 89 VAL A CA 1
ATOM 713 C C . VAL A 1 89 ? 10.373 -8.335 -7.829 1.00 94.81 89 VAL A C 1
ATOM 715 O O . VAL A 1 89 ? 10.097 -7.872 -8.931 1.00 94.81 89 VAL A O 1
ATOM 718 N N . SER A 1 90 ? 9.667 -8.032 -6.737 1.00 88.44 90 SER A N 1
ATOM 719 C CA . SER A 1 90 ? 8.510 -7.127 -6.764 1.00 88.44 90 SER A CA 1
ATOM 720 C C . SER A 1 90 ? 8.895 -5.731 -7.262 1.00 88.44 90 SER A C 1
ATOM 722 O O . SER A 1 90 ? 8.219 -5.159 -8.111 1.00 88.44 90 SER A O 1
ATOM 724 N N . ASN A 1 91 ? 10.018 -5.188 -6.785 1.00 88.06 91 ASN A N 1
ATOM 725 C CA . ASN A 1 91 ? 10.513 -3.892 -7.244 1.00 88.06 91 ASN A CA 1
ATOM 726 C C . ASN A 1 91 ? 10.925 -3.919 -8.728 1.00 88.06 91 ASN A C 1
ATOM 728 O O . ASN A 1 91 ? 10.783 -2.906 -9.404 1.00 88.06 91 ASN A O 1
ATOM 732 N N . LEU A 1 92 ? 11.405 -5.055 -9.244 1.00 93.62 92 LEU A N 1
ATOM 733 C CA . LEU A 1 92 ? 11.720 -5.219 -10.665 1.00 93.62 92 LEU A CA 1
ATOM 734 C C . LEU A 1 92 ? 10.475 -5.329 -11.545 1.00 93.62 92 LEU A C 1
ATOM 736 O O . LEU A 1 92 ? 10.486 -4.784 -12.641 1.00 93.62 92 LEU A O 1
ATOM 740 N N . CYS A 1 93 ? 9.393 -5.945 -11.061 1.00 90.56 93 CYS A N 1
ATOM 741 C CA . CYS A 1 93 ? 8.092 -5.894 -11.740 1.00 90.56 93 CYS A CA 1
ATOM 742 C C . CYS A 1 93 ? 7.634 -4.436 -11.903 1.00 90.56 93 CYS A C 1
ATOM 744 O O . CYS A 1 93 ? 7.221 -4.019 -12.981 1.00 90.56 93 CYS A O 1
ATOM 746 N N . LEU A 1 94 ? 7.792 -3.633 -10.844 1.00 85.19 94 LEU A N 1
ATOM 747 C CA . LEU A 1 94 ? 7.504 -2.199 -10.886 1.00 85.19 94 LEU A CA 1
ATOM 748 C C . LEU A 1 94 ? 8.469 -1.440 -11.815 1.00 85.19 94 LEU A C 1
ATOM 750 O O . LEU A 1 94 ? 8.051 -0.508 -12.492 1.00 85.19 94 LEU A O 1
ATOM 754 N N . GLU A 1 95 ? 9.756 -1.806 -11.868 1.00 87.69 95 GLU A N 1
ATOM 755 C CA . GLU A 1 95 ? 10.721 -1.216 -12.814 1.00 87.69 95 GLU A CA 1
ATOM 756 C C . GLU A 1 95 ? 10.352 -1.529 -14.273 1.00 87.69 95 GLU A C 1
ATOM 758 O O . GLU A 1 95 ? 10.438 -0.641 -15.121 1.00 87.69 95 GLU A O 1
ATOM 763 N N . TYR A 1 96 ? 9.931 -2.764 -14.558 1.00 89.94 96 TYR A N 1
ATOM 764 C CA . TYR A 1 96 ? 9.501 -3.192 -15.887 1.00 89.94 96 TYR A CA 1
ATOM 765 C C . TYR A 1 96 ? 8.273 -2.411 -16.346 1.00 89.94 96 TYR A C 1
ATOM 767 O O . TYR A 1 96 ? 8.328 -1.766 -17.391 1.00 89.94 96 TYR A O 1
ATOM 775 N N . ALA A 1 97 ? 7.229 -2.357 -15.512 1.00 83.12 97 ALA A N 1
ATOM 776 C CA . ALA A 1 97 ? 6.025 -1.579 -15.798 1.00 83.12 97 ALA A CA 1
ATOM 777 C C . ALA A 1 97 ? 6.361 -0.102 -16.083 1.00 83.12 97 ALA A C 1
ATOM 779 O O . ALA A 1 97 ? 5.837 0.499 -17.015 1.00 83.12 97 ALA A O 1
ATOM 780 N N . LYS A 1 98 ? 7.334 0.474 -15.358 1.00 76.06 98 LYS A N 1
ATOM 781 C CA . LYS A 1 98 ? 7.838 1.837 -15.617 1.00 76.06 98 LYS A CA 1
ATOM 782 C C . LYS A 1 98 ? 8.557 1.989 -16.965 1.00 76.06 98 LYS A C 1
ATOM 784 O O . LYS A 1 98 ? 8.588 3.097 -17.501 1.00 76.06 98 LYS A O 1
ATOM 789 N N . LYS A 1 99 ? 9.219 0.947 -17.476 1.00 75.19 99 LYS A N 1
ATOM 790 C CA . LYS A 1 99 ? 9.978 0.979 -18.740 1.00 75.19 99 LYS A CA 1
ATOM 791 C C . LYS A 1 99 ? 9.086 0.764 -19.949 1.00 75.19 99 LYS A C 1
ATOM 793 O O . LYS A 1 99 ? 9.250 1.492 -20.926 1.00 75.19 99 LYS A O 1
ATOM 798 N N . ASP A 1 100 ? 8.160 -0.180 -19.866 1.00 66.75 100 ASP A N 1
ATOM 799 C CA . ASP A 1 100 ? 7.247 -0.469 -20.964 1.00 66.75 100 ASP A CA 1
ATOM 800 C C . ASP A 1 100 ? 6.317 0.724 -21.249 1.00 66.75 100 ASP A C 1
ATOM 802 O O . ASP A 1 100 ? 6.223 1.201 -22.380 1.00 66.75 100 ASP A O 1
ATOM 806 N N . LEU A 1 101 ? 5.827 1.383 -20.192 1.00 57.75 101 LEU A N 1
ATOM 807 C CA . LEU A 1 101 ? 5.152 2.682 -20.299 1.00 57.75 101 LEU A CA 1
ATOM 808 C C . LEU A 1 101 ? 5.978 3.739 -21.045 1.00 57.75 101 LEU A C 1
ATOM 810 O O . LEU A 1 101 ? 5.451 4.457 -21.891 1.00 57.75 101 LEU A O 1
ATOM 814 N N . LYS A 1 102 ? 7.282 3.856 -20.764 1.00 56.59 102 LYS A N 1
ATOM 815 C CA . LYS A 1 102 ? 8.150 4.834 -21.449 1.00 56.59 102 LYS A CA 1
ATOM 816 C C . LYS A 1 102 ? 8.362 4.497 -22.924 1.00 56.59 102 LYS A C 1
ATOM 818 O O . LYS A 1 102 ? 8.503 5.417 -23.730 1.00 56.59 102 LYS A O 1
ATOM 823 N N . ARG A 1 103 ? 8.400 3.209 -23.274 1.00 56.03 103 ARG A N 1
ATOM 824 C CA . ARG A 1 103 ? 8.561 2.737 -24.654 1.00 56.03 103 ARG A CA 1
ATOM 825 C C . ARG A 1 103 ? 7.290 2.986 -25.468 1.00 56.03 103 ARG A C 1
ATOM 827 O O . ARG A 1 103 ? 7.376 3.602 -26.529 1.00 56.03 103 ARG A O 1
ATOM 834 N N . ASN A 1 104 ? 6.127 2.684 -24.895 1.00 49.81 104 ASN A N 1
ATOM 835 C CA . ASN A 1 104 ? 4.820 2.985 -25.481 1.00 49.81 104 ASN A CA 1
ATOM 836 C C . ASN A 1 104 ? 4.587 4.496 -25.680 1.00 49.81 104 ASN A C 1
ATOM 838 O O . ASN A 1 104 ? 3.950 4.903 -26.648 1.00 49.81 104 ASN A O 1
ATOM 842 N N . VAL A 1 105 ? 5.156 5.360 -24.828 1.00 46.84 105 VAL A N 1
ATOM 843 C CA . VAL A 1 105 ? 5.144 6.826 -25.027 1.00 46.84 105 VAL A CA 1
ATOM 844 C C . VAL A 1 105 ? 5.989 7.262 -26.233 1.00 46.84 105 VAL A C 1
ATOM 846 O O . VAL A 1 105 ? 5.654 8.248 -26.890 1.00 46.84 105 VAL A O 1
ATOM 849 N N . HIS A 1 106 ? 7.083 6.559 -26.543 1.00 42.34 106 HIS A N 1
ATOM 850 C CA . HIS A 1 106 ? 7.929 6.869 -27.701 1.00 42.34 106 HIS A CA 1
ATOM 851 C C . HIS A 1 106 ? 7.324 6.364 -29.015 1.00 42.34 106 HIS A C 1
ATOM 853 O O . HIS A 1 106 ? 7.346 7.094 -30.005 1.00 42.34 106 HIS A O 1
ATOM 859 N N . GLU A 1 107 ? 6.721 5.174 -29.008 1.00 42.81 107 GLU A N 1
ATOM 860 C CA . GLU A 1 107 ? 5.999 4.636 -30.168 1.00 42.81 107 GLU A CA 1
ATOM 861 C C . GLU A 1 107 ? 4.730 5.454 -30.454 1.00 42.81 107 GLU A C 1
ATOM 863 O O . GLU A 1 107 ? 4.537 5.897 -31.587 1.00 42.81 107 GLU A O 1
ATOM 868 N N . LYS A 1 108 ? 3.961 5.841 -29.421 1.00 41.91 108 LYS A N 1
ATOM 869 C CA . LYS A 1 108 ? 2.847 6.791 -29.592 1.00 41.91 108 LYS A CA 1
ATOM 870 C C . LYS A 1 108 ? 3.313 8.162 -30.089 1.00 41.91 108 LYS A C 1
ATOM 872 O O . LYS A 1 108 ? 2.616 8.760 -30.896 1.00 41.91 108 LYS A O 1
ATOM 877 N N . LYS A 1 109 ? 4.489 8.670 -29.695 1.00 39.66 109 LYS A N 1
ATOM 878 C CA . LYS A 1 109 ? 5.028 9.937 -30.240 1.00 39.66 109 LYS A CA 1
ATOM 879 C C . LYS A 1 109 ? 5.376 9.867 -31.733 1.00 39.66 109 LYS A C 1
ATOM 881 O O . LYS A 1 109 ? 5.280 10.895 -32.405 1.00 39.66 109 LYS A O 1
ATOM 886 N N . MET A 1 110 ? 5.763 8.702 -32.256 1.00 36.88 110 MET A N 1
ATOM 887 C CA . MET A 1 110 ? 6.008 8.539 -33.694 1.00 36.88 110 MET A CA 1
ATOM 888 C C . MET A 1 110 ? 4.704 8.450 -34.498 1.00 36.88 110 MET A C 1
ATOM 890 O O . MET A 1 110 ? 4.627 9.057 -35.567 1.00 36.88 110 MET A O 1
ATOM 894 N N . ASP A 1 111 ? 3.653 7.827 -33.958 1.00 33.78 111 ASP A N 1
ATOM 895 C CA . ASP A 1 111 ? 2.323 7.826 -34.591 1.00 33.78 111 ASP A CA 1
ATOM 896 C C . ASP A 1 111 ? 1.583 9.173 -34.462 1.00 33.78 111 ASP A C 1
ATOM 898 O O . ASP A 1 111 ? 0.868 9.586 -35.379 1.00 33.78 111 ASP A O 1
ATOM 902 N N . PHE A 1 112 ? 1.844 9.943 -33.400 1.00 35.91 112 PHE A N 1
ATOM 903 C CA . PHE A 1 112 ? 1.301 11.298 -33.207 1.00 35.91 112 PHE A CA 1
ATOM 904 C C . PHE A 1 112 ? 1.755 12.316 -34.267 1.00 35.91 112 PHE A C 1
ATOM 906 O O . PHE A 1 112 ? 1.139 13.370 -34.402 1.00 35.91 112 PHE A O 1
ATOM 913 N N . SER A 1 113 ? 2.812 12.023 -35.033 1.00 35.09 113 SER A N 1
ATOM 914 C CA . SER A 1 113 ? 3.242 12.887 -36.146 1.00 35.09 113 SER A CA 1
ATOM 915 C C . SER A 1 113 ? 2.482 12.608 -37.452 1.00 35.09 113 SER A C 1
ATOM 917 O O . SER A 1 113 ? 2.653 13.344 -38.421 1.00 35.09 113 SER A O 1
ATOM 919 N N . ARG A 1 114 ? 1.650 11.553 -37.507 1.00 33.72 114 ARG A N 1
ATOM 920 C CA . ARG A 1 114 ? 0.872 11.174 -38.702 1.00 33.72 114 ARG A CA 1
ATOM 921 C C . ARG A 1 114 ? -0.640 11.228 -38.522 1.00 33.72 114 ARG A C 1
ATOM 923 O O . ARG A 1 114 ? -1.337 11.406 -39.517 1.00 33.72 114 ARG A O 1
ATOM 930 N N . SER A 1 115 ? -1.161 11.153 -37.301 1.00 30.59 115 SER A N 1
ATOM 931 C CA . SER A 1 115 ? -2.579 11.412 -37.043 1.00 30.59 115 SER A CA 1
ATOM 932 C C . SER A 1 115 ? -2.776 12.874 -36.650 1.00 30.59 115 SER A C 1
ATOM 934 O O . SER A 1 115 ? -2.825 13.222 -35.469 1.00 30.59 115 SER A O 1
ATOM 936 N N . HIS A 1 116 ? -2.881 13.750 -37.648 1.00 37.28 116 HIS A N 1
ATOM 937 C CA . HIS A 1 116 ? -3.484 15.057 -37.429 1.00 37.28 116 HIS A CA 1
ATOM 938 C C . HIS A 1 116 ? -4.858 14.863 -36.780 1.00 37.28 116 HIS A C 1
ATOM 940 O O . HIS A 1 116 ? -5.779 14.340 -37.400 1.00 37.28 116 HIS A O 1
ATOM 946 N N . PHE A 1 117 ? -4.928 15.275 -35.515 1.00 39.66 117 PHE A N 1
ATOM 947 C CA . PHE A 1 117 ? -6.070 15.837 -34.810 1.00 39.66 117 PHE A CA 1
ATOM 948 C C . PHE A 1 117 ? -7.250 16.166 -35.733 1.00 39.66 117 PHE A C 1
ATOM 950 O O . PHE A 1 117 ? -7.339 17.260 -36.292 1.00 39.66 117 PHE A O 1
ATOM 957 N N . ALA A 1 118 ? -8.180 15.225 -35.841 1.00 34.38 118 ALA A N 1
ATOM 958 C CA . ALA A 1 118 ? -9.576 15.564 -36.009 1.00 34.38 118 ALA A CA 1
ATOM 959 C C . ALA A 1 118 ? -10.196 15.550 -34.608 1.00 34.38 118 ALA A C 1
ATOM 961 O O . ALA A 1 118 ? -10.026 14.587 -33.866 1.00 34.38 118 ALA A O 1
ATOM 962 N N . THR A 1 119 ? -10.861 16.660 -34.289 1.00 35.91 119 THR A N 1
ATOM 963 C CA . THR A 1 119 ? -11.727 16.925 -33.131 1.00 35.91 119 THR A CA 1
ATOM 964 C C . THR A 1 119 ? -11.068 16.993 -31.752 1.00 35.91 119 THR A C 1
ATOM 966 O O . THR A 1 119 ? -10.705 15.998 -31.136 1.00 35.91 119 THR A O 1
ATOM 969 N N . GLY A 1 120 ? -10.985 18.226 -31.240 1.00 36.75 120 GLY A N 1
ATOM 970 C CA . GLY A 1 120 ? -10.819 18.497 -29.821 1.00 36.75 120 GLY A CA 1
ATOM 971 C C . GLY A 1 120 ? -12.089 18.129 -29.066 1.00 36.75 120 GLY A C 1
ATOM 972 O O . GLY A 1 120 ? -12.971 18.960 -28.882 1.00 36.75 120 GLY A O 1
ATOM 973 N N . GLU A 1 121 ? -12.151 16.882 -28.625 1.00 40.78 121 GLU A N 1
ATOM 974 C CA . GLU A 1 121 ? -13.018 16.463 -27.536 1.00 40.78 121 GLU A CA 1
ATOM 975 C C . GLU A 1 121 ? -12.118 16.292 -26.317 1.00 40.78 121 GLU A C 1
ATOM 977 O O . GLU A 1 121 ? -11.293 15.382 -26.232 1.00 40.78 121 GLU A O 1
ATOM 982 N N . THR A 1 122 ? -12.226 17.237 -25.387 1.00 47.72 122 THR A N 1
ATOM 983 C CA . THR A 1 122 ? -11.834 17.033 -23.995 1.00 47.72 122 THR A CA 1
ATOM 984 C C . THR A 1 122 ? -12.381 15.676 -23.558 1.00 47.72 122 THR A C 1
ATOM 986 O O . THR A 1 122 ? -13.602 15.506 -23.559 1.00 47.72 122 THR A O 1
ATOM 989 N N . MET A 1 123 ? -11.520 14.711 -23.203 1.00 53.38 123 MET A N 1
ATOM 990 C CA . MET A 1 123 ? -11.984 13.570 -22.408 1.00 53.38 123 MET A CA 1
ATOM 991 C C . MET A 1 123 ? -12.810 14.157 -21.266 1.00 53.38 123 MET A C 1
ATOM 993 O O . MET A 1 123 ? -12.320 15.046 -20.568 1.00 53.38 123 MET A O 1
ATOM 997 N N . SER A 1 124 ? -14.070 13.733 -21.143 1.00 68.88 124 SER A N 1
ATOM 998 C CA . SER A 1 124 ? -14.923 14.194 -20.050 1.00 68.88 124 SER A CA 1
ATOM 999 C C . SER A 1 124 ? -14.159 13.991 -18.742 1.00 68.88 124 SER A C 1
ATOM 1001 O O . SER A 1 124 ? -13.579 12.921 -18.536 1.00 68.88 124 SER A O 1
ATOM 1003 N N . GLU A 1 125 ? -14.119 15.011 -17.883 1.00 69.69 125 GLU A N 1
ATOM 1004 C CA . GLU A 1 125 ? -13.420 14.959 -16.591 1.00 69.69 125 GLU A CA 1
ATOM 1005 C C . GLU A 1 125 ? -13.853 13.728 -15.777 1.00 69.69 125 GLU A C 1
ATOM 1007 O O . GLU A 1 125 ? -13.038 13.109 -15.099 1.00 69.69 125 GLU A O 1
ATOM 1012 N N . GLU A 1 126 ? -15.107 13.296 -15.943 1.00 72.44 126 GLU A N 1
ATOM 1013 C CA . GLU A 1 126 ? -15.658 12.072 -15.357 1.00 72.44 126 GLU A CA 1
ATOM 1014 C C . GLU A 1 126 ? -14.947 10.794 -15.830 1.00 72.44 126 GLU A C 1
ATOM 1016 O O . GLU A 1 126 ? -14.736 9.871 -15.044 1.00 72.44 126 GLU A O 1
ATOM 1021 N N . VAL A 1 127 ? -14.563 10.722 -17.108 1.00 73.88 127 VAL A N 1
ATOM 1022 C CA . VAL A 1 127 ? -13.847 9.568 -17.675 1.00 73.88 127 VAL A CA 1
ATOM 1023 C C . VAL A 1 127 ? -12.416 9.530 -17.144 1.00 73.88 127 VAL A C 1
ATOM 1025 O O . VAL A 1 127 ? -11.950 8.470 -16.735 1.00 73.88 127 VAL A O 1
ATOM 1028 N N . ALA A 1 128 ? -11.746 10.684 -17.081 1.00 76.12 128 ALA A N 1
ATOM 1029 C CA . ALA A 1 128 ? -10.401 10.783 -16.517 1.00 76.12 128 ALA A CA 1
ATOM 1030 C C . ALA A 1 128 ? -10.384 10.438 -15.016 1.00 76.12 128 ALA A C 1
ATOM 1032 O O . ALA A 1 128 ? -9.528 9.681 -14.561 1.00 76.12 128 ALA A O 1
ATOM 1033 N N . MET A 1 129 ? -11.360 10.930 -14.245 1.00 82.12 129 MET A N 1
ATOM 1034 C CA . MET A 1 129 ? -11.500 10.596 -12.824 1.00 82.12 129 MET A CA 1
ATOM 1035 C C . MET A 1 129 ? -11.792 9.112 -12.602 1.00 82.12 129 MET A C 1
ATOM 1037 O O . MET A 1 129 ? -11.213 8.508 -11.700 1.00 82.12 129 MET A O 1
ATOM 1041 N N . ARG A 1 130 ? -12.629 8.499 -13.447 1.00 83.12 130 ARG A N 1
ATOM 1042 C CA . ARG A 1 130 ? -12.895 7.059 -13.380 1.00 83.12 130 ARG A CA 1
ATOM 1043 C C . ARG A 1 130 ? -11.633 6.236 -13.617 1.00 83.12 130 ARG A C 1
ATOM 1045 O O . ARG A 1 130 ? -11.369 5.321 -12.845 1.00 83.12 130 ARG A O 1
ATOM 1052 N N . GLU A 1 131 ? -10.833 6.592 -14.619 1.00 81.00 131 GLU A N 1
ATOM 1053 C CA . GLU A 1 131 ? -9.548 5.931 -14.875 1.00 81.00 131 GLU A CA 1
ATOM 1054 C C . GLU A 1 131 ? -8.607 6.068 -13.666 1.00 81.00 131 GLU A C 1
ATOM 1056 O O . GLU A 1 131 ? -7.990 5.093 -13.242 1.00 81.00 131 GLU A O 1
ATOM 1061 N N . ILE A 1 132 ? -8.554 7.244 -13.030 1.00 85.50 132 ILE A N 1
ATOM 1062 C CA . ILE A 1 132 ? -7.769 7.445 -11.803 1.00 85.50 132 ILE A CA 1
ATOM 1063 C C . ILE A 1 132 ? -8.287 6.564 -10.653 1.00 85.50 132 ILE A C 1
ATOM 1065 O O . ILE A 1 132 ? -7.475 5.987 -9.927 1.00 85.50 132 ILE A O 1
ATOM 1069 N N . PHE A 1 133 ? -9.604 6.423 -10.477 1.00 89.56 133 PHE A N 1
ATOM 1070 C CA . PHE A 1 133 ? -10.173 5.550 -9.446 1.00 89.56 133 PHE A CA 1
ATOM 1071 C C . PHE A 1 133 ? -9.908 4.068 -9.702 1.00 89.56 133 PHE A C 1
ATOM 1073 O O . PHE A 1 133 ? -9.579 3.348 -8.761 1.00 89.56 133 PHE A O 1
ATOM 1080 N N . GLU A 1 134 ? -9.985 3.611 -10.950 1.00 84.19 134 GLU A N 1
ATOM 1081 C CA . GLU A 1 134 ? -9.625 2.237 -11.319 1.00 84.19 134 GLU A CA 1
ATOM 1082 C C . GLU A 1 134 ? -8.152 1.952 -11.002 1.00 84.19 134 GLU A C 1
ATOM 1084 O O . GLU A 1 134 ? -7.811 0.917 -10.428 1.00 84.19 134 GLU A O 1
ATOM 1089 N N . GLN A 1 135 ? -7.270 2.907 -11.296 1.00 83.38 135 GLN A N 1
ATOM 1090 C CA . GLN A 1 135 ? -5.849 2.789 -10.982 1.00 83.38 135 GLN A CA 1
ATOM 1091 C C . GLN A 1 135 ? -5.603 2.819 -9.473 1.00 83.38 135 GLN A C 1
ATOM 1093 O O . GLN A 1 135 ? -4.834 2.011 -8.955 1.00 83.38 135 GLN A O 1
ATOM 1098 N N . LEU A 1 136 ? -6.299 3.682 -8.733 1.00 89.06 136 LEU A N 1
ATOM 1099 C CA . LEU A 1 136 ? -6.248 3.696 -7.273 1.00 89.06 136 LEU A CA 1
ATOM 1100 C C . LEU A 1 136 ? -6.716 2.360 -6.674 1.00 89.06 136 LEU A C 1
ATOM 1102 O O . LEU A 1 136 ? -6.054 1.837 -5.779 1.00 89.06 136 LEU A O 1
ATOM 1106 N N . GLU A 1 137 ? -7.795 1.773 -7.188 1.00 88.88 137 GLU A N 1
ATOM 1107 C CA . GLU A 1 137 ? -8.292 0.455 -6.778 1.00 88.88 137 GLU A CA 1
ATOM 1108 C C . GLU A 1 137 ? -7.243 -0.639 -7.018 1.00 88.88 137 GLU A C 1
ATOM 1110 O O . GLU A 1 137 ? -6.967 -1.456 -6.133 1.00 88.88 137 GLU A O 1
ATOM 1115 N N . ILE A 1 138 ? -6.589 -0.634 -8.183 1.00 81.56 138 ILE A N 1
ATOM 1116 C CA . ILE A 1 138 ? -5.471 -1.539 -8.480 1.00 81.56 138 ILE A CA 1
ATOM 1117 C C . ILE A 1 138 ? -4.353 -1.364 -7.445 1.00 81.56 138 ILE A C 1
ATOM 1119 O O . ILE A 1 138 ? -3.872 -2.348 -6.876 1.00 81.56 138 ILE A O 1
ATOM 1123 N N . LEU A 1 139 ? -3.965 -0.123 -7.138 1.00 85.44 139 LEU A N 1
ATOM 1124 C CA . LEU A 1 139 ? -2.925 0.166 -6.149 1.00 85.44 139 LEU A CA 1
ATOM 1125 C C . LEU A 1 139 ? -3.300 -0.305 -4.744 1.00 85.44 139 LEU A C 1
ATOM 1127 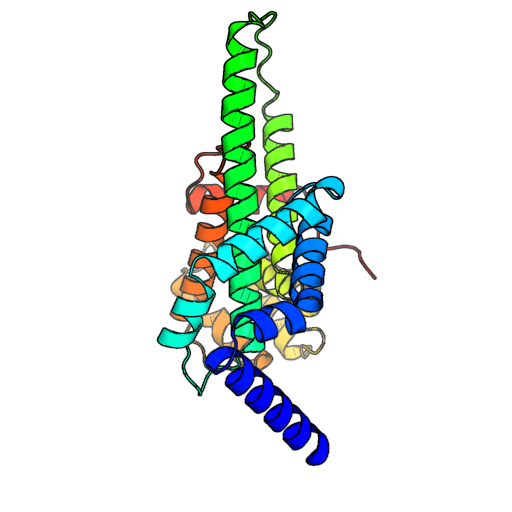O O . LEU A 1 139 ? -2.463 -0.889 -4.050 1.00 85.44 139 LEU A O 1
ATOM 1131 N N . LEU A 1 140 ? -4.551 -0.104 -4.329 1.00 88.44 140 LEU A N 1
ATOM 1132 C CA . LEU A 1 140 ? -5.048 -0.599 -3.049 1.00 88.44 140 LEU A CA 1
ATOM 1133 C C . LEU A 1 140 ? -5.008 -2.134 -2.998 1.00 88.44 140 LEU A C 1
ATOM 1135 O O . LEU A 1 140 ? -4.584 -2.712 -1.991 1.00 88.44 140 LEU A O 1
ATOM 1139 N N . ASN A 1 141 ? -5.330 -2.805 -4.106 1.00 84.31 141 ASN A N 1
ATOM 1140 C CA . ASN A 1 141 ? -5.224 -4.258 -4.239 1.00 84.31 141 ASN A CA 1
ATOM 1141 C C . ASN A 1 141 ? -3.784 -4.784 -4.136 1.00 84.31 141 ASN A C 1
ATOM 1143 O O . ASN A 1 141 ? -3.563 -5.879 -3.602 1.00 84.31 141 ASN A O 1
ATOM 1147 N N . LEU A 1 142 ? -2.774 -4.007 -4.546 1.00 79.94 142 LEU A N 1
ATOM 1148 C CA . LEU A 1 142 ? -1.366 -4.406 -4.408 1.00 79.94 142 LEU A CA 1
ATOM 1149 C C . LEU A 1 142 ? -0.930 -4.589 -2.948 1.00 79.94 142 LEU A C 1
ATOM 1151 O O . LEU A 1 142 ? -0.008 -5.371 -2.672 1.00 79.94 142 LEU A O 1
ATOM 1155 N N . TYR A 1 143 ? -1.606 -3.938 -1.997 1.00 83.56 143 TYR A N 1
ATOM 1156 C CA . TYR A 1 143 ? -1.354 -4.140 -0.571 1.00 83.56 143 TYR A CA 1
ATOM 1157 C C . TYR A 1 143 ? -1.784 -5.527 -0.064 1.00 83.56 143 TYR A C 1
ATOM 1159 O O . TYR A 1 143 ? -1.320 -5.955 1.001 1.00 83.56 143 TYR A O 1
ATOM 1167 N N . GLY A 1 144 ? -2.598 -6.265 -0.827 1.00 85.31 144 GLY A N 1
ATOM 1168 C CA . GLY A 1 144 ? -3.003 -7.639 -0.535 1.00 85.31 144 GLY A CA 1
ATOM 1169 C C . GLY A 1 144 ? -3.610 -7.780 0.860 1.00 85.31 144 GLY A C 1
ATOM 1170 O O . GLY A 1 144 ? -4.500 -7.028 1.239 1.00 85.31 144 GLY A O 1
ATOM 1171 N N . SER A 1 145 ? -3.077 -8.695 1.677 1.00 84.69 145 SER A N 1
ATOM 1172 C CA . SER A 1 145 ? -3.571 -8.929 3.045 1.00 84.69 145 SER A CA 1
ATOM 1173 C C . SER A 1 145 ? -3.455 -7.725 3.986 1.00 84.69 145 SER A C 1
ATOM 1175 O O . SER A 1 145 ? -4.030 -7.742 5.068 1.00 84.69 145 SER A O 1
ATOM 1177 N N . ARG A 1 146 ? -2.709 -6.679 3.605 1.00 89.06 146 ARG A N 1
ATOM 1178 C CA . ARG A 1 146 ? -2.590 -5.433 4.376 1.00 89.06 146 ARG A CA 1
ATOM 1179 C C . ARG A 1 146 ? -3.549 -4.342 3.906 1.00 89.06 146 ARG A C 1
ATOM 1181 O O . ARG A 1 146 ? -3.534 -3.271 4.508 1.00 89.06 146 ARG A O 1
ATOM 1188 N N . ARG A 1 147 ? -4.342 -4.589 2.857 1.00 92.75 147 ARG A N 1
ATOM 1189 C CA . ARG A 1 147 ? -5.270 -3.614 2.273 1.00 92.75 147 ARG A CA 1
ATOM 1190 C C . ARG A 1 147 ? -6.233 -3.068 3.325 1.00 92.75 147 ARG A C 1
ATOM 1192 O O . ARG A 1 147 ? -6.176 -1.877 3.600 1.00 92.75 147 ARG A O 1
ATOM 1199 N N . SER A 1 148 ? -6.988 -3.938 4.000 1.00 93.62 148 SER A N 1
ATOM 1200 C CA . SER A 1 148 ? -7.973 -3.538 5.022 1.00 93.62 148 SER A CA 1
ATOM 1201 C C . SER A 1 148 ? -7.367 -2.664 6.121 1.00 93.62 148 SER A C 1
ATOM 1203 O O . SER A 1 148 ? -7.954 -1.673 6.546 1.00 93.62 148 SER A O 1
ATOM 1205 N N . ARG A 1 149 ? -6.142 -2.986 6.542 1.00 94.62 149 ARG A N 1
ATOM 1206 C CA . ARG A 1 149 ? -5.392 -2.197 7.521 1.00 94.62 149 ARG A CA 1
ATOM 1207 C C . ARG A 1 149 ? -5.015 -0.815 6.999 1.00 94.62 149 ARG A C 1
ATOM 1209 O O . ARG A 1 149 ? -5.092 0.157 7.742 1.00 94.62 149 ARG A O 1
ATOM 1216 N N . ILE A 1 150 ? -4.541 -0.726 5.762 1.00 94.81 150 ILE A N 1
ATOM 1217 C CA . ILE A 1 150 ? -4.138 0.545 5.152 1.00 94.81 150 ILE A CA 1
ATOM 1218 C C . ILE A 1 150 ? -5.361 1.425 4.899 1.00 94.81 150 ILE A C 1
ATOM 1220 O O . ILE A 1 150 ? -5.319 2.604 5.228 1.00 94.81 150 ILE A O 1
ATOM 1224 N N . GLU A 1 151 ? -6.455 0.853 4.406 1.00 94.94 151 GLU A N 1
ATOM 1225 C CA . GLU A 1 151 ? -7.709 1.573 4.185 1.00 94.94 151 GLU A CA 1
ATOM 1226 C C . GLU A 1 151 ? -8.302 2.104 5.495 1.00 94.94 151 GLU A C 1
ATOM 1228 O O . GLU A 1 151 ? -8.693 3.268 5.555 1.00 94.94 151 GLU A O 1
ATOM 1233 N N . LEU A 1 152 ? -8.285 1.304 6.571 1.00 95.50 152 LEU A N 1
ATOM 1234 C CA . LEU A 1 152 ? -8.690 1.760 7.904 1.00 95.50 152 LEU A CA 1
ATOM 1235 C C . LEU A 1 152 ? -7.853 2.966 8.360 1.00 95.50 152 LEU A C 1
AT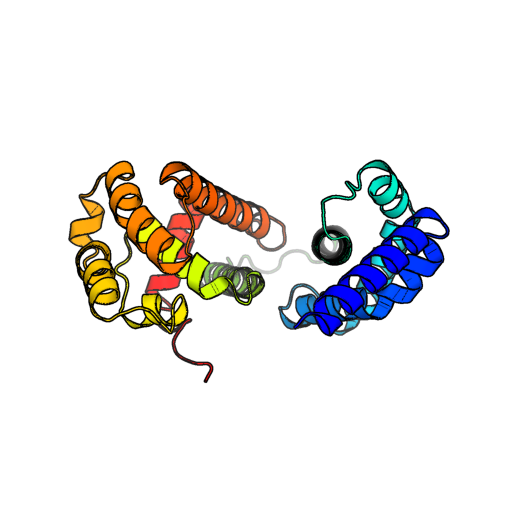OM 1237 O O . LEU A 1 152 ? -8.398 3.954 8.848 1.00 95.50 152 LEU A O 1
ATOM 1241 N N . LEU A 1 153 ? -6.530 2.908 8.176 1.00 95.75 153 LEU A N 1
ATOM 1242 C CA . LEU A 1 153 ? -5.643 4.020 8.521 1.00 95.75 153 LEU A CA 1
ATOM 1243 C C . LEU A 1 153 ? -5.881 5.250 7.643 1.00 95.75 153 LEU A C 1
ATOM 1245 O O . LEU A 1 153 ? -5.835 6.363 8.162 1.00 95.75 153 LEU A O 1
ATOM 1249 N N . PHE A 1 154 ? -6.155 5.064 6.350 1.00 95.81 154 PHE A N 1
ATOM 1250 C CA . PHE A 1 154 ? -6.512 6.160 5.458 1.00 95.81 154 PHE A CA 1
ATOM 1251 C C . PHE A 1 154 ? -7.801 6.829 5.909 1.00 95.81 154 PHE A C 1
ATOM 1253 O O . PHE A 1 154 ? -7.761 8.029 6.156 1.00 95.81 154 PHE A O 1
ATOM 1260 N N . LYS A 1 155 ? -8.889 6.081 6.126 1.00 94.00 155 LYS A N 1
ATOM 1261 C CA . LYS A 1 155 ? -10.160 6.645 6.606 1.00 94.00 155 LYS A CA 1
ATOM 1262 C C . LYS A 1 155 ? -9.977 7.476 7.871 1.00 94.00 155 LYS A C 1
ATOM 1264 O O . LYS A 1 155 ? -10.361 8.639 7.883 1.00 94.00 155 LYS A O 1
ATOM 1269 N N . ILE A 1 156 ? -9.291 6.933 8.880 1.00 94.19 156 ILE A N 1
ATOM 1270 C CA . ILE A 1 156 ? -9.031 7.670 10.123 1.00 94.19 156 ILE A CA 1
ATOM 1271 C C . ILE A 1 156 ? -8.182 8.917 9.847 1.00 94.19 156 ILE A C 1
ATOM 1273 O O . ILE A 1 156 ? -8.525 10.001 10.303 1.00 94.19 156 ILE A O 1
ATOM 1277 N N . SER A 1 157 ? -7.110 8.805 9.053 1.00 93.38 157 SER A N 1
ATOM 1278 C CA . SER A 1 157 ? -6.248 9.952 8.728 1.00 93.38 157 SER A CA 1
ATOM 1279 C C . SER A 1 157 ? -6.956 11.061 7.943 1.00 93.38 157 SER A C 1
ATOM 1281 O O . SER A 1 157 ? -6.604 12.229 8.095 1.00 93.38 157 SER A O 1
ATOM 1283 N N . LEU A 1 158 ? -7.950 10.685 7.138 1.00 92.62 158 LEU A N 1
ATOM 1284 C CA . LEU A 1 158 ? -8.806 11.561 6.339 1.00 92.62 158 LEU A CA 1
ATOM 1285 C C . LEU A 1 158 ? -10.052 12.010 7.112 1.00 92.62 158 LEU A C 1
ATOM 1287 O O . LEU A 1 158 ? -10.869 12.752 6.578 1.00 92.62 158 LEU A O 1
ATOM 1291 N N . ARG A 1 159 ? -10.205 11.576 8.373 1.00 92.44 159 ARG A N 1
ATOM 1292 C CA . ARG A 1 159 ? -11.348 11.915 9.238 1.00 92.44 159 ARG A CA 1
ATOM 1293 C C . ARG A 1 159 ? -12.684 11.490 8.625 1.00 92.44 159 ARG A C 1
ATOM 1295 O O . ARG A 1 159 ? -13.702 12.164 8.760 1.00 92.44 159 ARG A O 1
ATOM 1302 N N . ILE A 1 160 ? -12.648 10.367 7.918 1.00 92.31 160 ILE A N 1
ATOM 1303 C CA . ILE A 1 160 ? -13.816 9.664 7.406 1.00 92.31 160 ILE A CA 1
ATOM 1304 C C . ILE A 1 160 ? -14.267 8.709 8.507 1.00 92.31 160 ILE A C 1
ATOM 1306 O O . ILE A 1 160 ? -13.463 7.920 9.011 1.00 92.31 160 ILE A O 1
ATOM 1310 N N . GLY A 1 161 ? -15.553 8.769 8.852 1.00 92.25 161 GLY A N 1
ATOM 1311 C CA . GLY A 1 161 ? -16.157 7.881 9.841 1.00 92.25 161 GLY A CA 1
ATOM 1312 C C . GLY A 1 161 ? -15.916 6.410 9.502 1.00 92.25 161 GLY A C 1
ATOM 1313 O O . GLY A 1 161 ? -16.100 5.984 8.356 1.00 92.25 161 GLY A O 1
ATOM 1314 N N . ILE A 1 162 ? -15.476 5.634 10.491 1.00 94.00 162 ILE A N 1
ATOM 1315 C CA . ILE A 1 162 ? -15.265 4.193 10.347 1.00 94.00 162 ILE A CA 1
ATOM 1316 C C . ILE A 1 162 ? -16.473 3.423 10.865 1.00 94.00 162 ILE A C 1
ATOM 1318 O O . ILE A 1 162 ? -17.085 3.771 11.871 1.00 94.00 162 ILE A O 1
ATOM 1322 N N . THR A 1 163 ? -16.759 2.307 10.212 1.00 94.50 163 THR A N 1
ATOM 1323 C CA . THR A 1 163 ? -17.819 1.380 10.605 1.00 94.50 163 THR A CA 1
ATOM 1324 C C . THR A 1 163 ? -17.259 0.184 11.375 1.00 94.50 163 THR A C 1
ATOM 1326 O O . THR A 1 163 ? -16.057 -0.094 11.356 1.00 94.50 163 THR A O 1
ATOM 1329 N N . GLU A 1 164 ? -18.138 -0.596 12.010 1.00 95.62 164 GLU A N 1
ATOM 1330 C CA . GLU A 1 164 ? -17.763 -1.883 12.613 1.00 95.62 164 GLU A CA 1
ATOM 1331 C C . GLU A 1 164 ? -17.080 -2.812 11.595 1.00 95.62 164 GLU A C 1
ATOM 1333 O O . GLU A 1 164 ? -16.058 -3.433 11.900 1.00 95.62 164 GLU A O 1
ATOM 1338 N N . GLY A 1 165 ? -17.595 -2.850 10.361 1.00 94.38 165 GLY A N 1
ATOM 1339 C CA . GLY A 1 165 ? -17.034 -3.654 9.277 1.00 94.38 165 GLY A CA 1
ATOM 1340 C C . GLY A 1 165 ? -15.598 -3.264 8.921 1.00 94.38 165 GLY A C 1
ATOM 1341 O O . GLY A 1 165 ? -14.776 -4.144 8.671 1.00 94.38 165 GLY A O 1
ATOM 1342 N N . ASP A 1 166 ? -15.259 -1.971 8.961 1.00 93.88 166 ASP A N 1
ATOM 1343 C CA . ASP A 1 166 ? -13.888 -1.501 8.721 1.00 93.88 166 ASP A CA 1
ATOM 1344 C C . ASP A 1 166 ? -12.905 -2.074 9.752 1.00 93.88 166 ASP A C 1
ATOM 1346 O O . ASP A 1 166 ? -11.831 -2.568 9.395 1.00 93.88 166 ASP A O 1
ATOM 1350 N N . VAL A 1 167 ? -13.295 -2.066 11.029 1.00 95.88 167 VAL A N 1
ATOM 1351 C CA . VAL A 1 167 ? -12.463 -2.579 12.125 1.00 95.88 167 VAL A CA 1
ATOM 1352 C C . VAL A 1 167 ? -12.341 -4.099 12.047 1.00 95.88 167 VAL A C 1
ATOM 1354 O O . VAL A 1 167 ? -11.228 -4.622 12.116 1.00 95.88 167 VAL A O 1
ATOM 1357 N N . LEU A 1 168 ? -13.452 -4.818 11.867 1.00 95.38 168 LEU A N 1
ATOM 1358 C CA . LEU A 1 168 ? -13.464 -6.284 11.862 1.00 95.38 168 LEU A CA 1
ATOM 1359 C C . LEU A 1 168 ? -12.785 -6.890 10.625 1.00 95.38 168 LEU A C 1
ATOM 1361 O O . LEU A 1 168 ? -12.179 -7.954 10.736 1.00 95.38 168 LEU A O 1
ATOM 1365 N N . ARG A 1 169 ? -12.790 -6.208 9.470 1.00 92.19 169 ARG A N 1
ATOM 1366 C CA . ARG A 1 169 ? -11.987 -6.616 8.298 1.00 92.19 169 ARG A CA 1
ATOM 1367 C C . ARG A 1 169 ? -10.486 -6.552 8.560 1.00 92.19 169 ARG A C 1
ATOM 1369 O O . ARG A 1 169 ? -9.723 -7.341 8.003 1.00 92.19 169 ARG A O 1
ATOM 1376 N N . CYS A 1 170 ? -10.045 -5.586 9.362 1.00 94.25 170 CYS A N 1
ATOM 1377 C CA . CYS A 1 170 ? -8.643 -5.471 9.746 1.00 94.25 170 CYS A CA 1
ATOM 1378 C C . CYS A 1 170 ? -8.298 -6.417 10.907 1.00 94.25 170 CYS A C 1
ATOM 1380 O O . CYS A 1 170 ? -7.217 -7.005 10.932 1.00 94.25 170 CYS A O 1
ATOM 1382 N N . TYR A 1 171 ? -9.222 -6.582 11.854 1.00 95.00 171 TYR A N 1
ATOM 1383 C CA . TYR A 1 171 ? -9.024 -7.327 13.092 1.00 95.00 171 TYR A CA 1
ATOM 1384 C C . TYR A 1 171 ? -10.229 -8.238 13.388 1.00 95.00 171 TYR A C 1
ATOM 1386 O O . TYR A 1 171 ? -11.054 -7.912 14.245 1.00 95.00 171 TYR A O 1
ATOM 1394 N N . PRO A 1 172 ? -10.323 -9.418 12.743 1.00 94.75 172 PRO A N 1
ATOM 1395 C CA . PRO A 1 172 ? -11.479 -10.313 12.887 1.00 94.75 172 PRO A CA 1
ATOM 1396 C C . PRO A 1 172 ? -11.714 -10.826 14.313 1.00 94.75 172 PRO A C 1
ATOM 1398 O O . PRO A 1 172 ? -12.814 -11.242 14.662 1.00 94.75 172 PRO A O 1
ATOM 1401 N N . HIS A 1 173 ? -10.672 -10.806 15.146 1.00 94.44 173 HIS A N 1
ATOM 1402 C CA . HIS A 1 173 ? -10.712 -11.241 16.543 1.00 94.44 173 HIS A CA 1
ATOM 1403 C C . HIS A 1 173 ? -10.785 -10.068 17.534 1.00 94.44 173 HIS A C 1
ATOM 1405 O O . HIS A 1 173 ? -10.504 -10.250 18.718 1.00 94.44 173 HIS A O 1
ATOM 1411 N N . CYS A 1 174 ? -11.122 -8.860 17.068 1.00 95.62 174 CYS A N 1
ATOM 1412 C CA . CYS A 1 174 ? -11.275 -7.692 17.930 1.00 95.62 174 CYS A CA 1
ATOM 1413 C C . CYS A 1 174 ? -12.363 -7.941 18.986 1.00 95.62 174 CYS A C 1
ATOM 1415 O O . CYS A 1 174 ? -13.466 -8.395 18.674 1.00 95.62 174 CYS A O 1
ATOM 1417 N N . SER A 1 175 ? -12.059 -7.655 20.254 1.00 96.81 175 SER A N 1
ATOM 1418 C CA . SER A 1 175 ? -13.043 -7.789 21.327 1.00 96.81 175 SER A CA 1
ATOM 1419 C C . SER A 1 175 ? -14.135 -6.724 21.181 1.00 96.81 175 SER A C 1
ATOM 1421 O O . SER A 1 175 ? -13.867 -5.607 20.743 1.00 96.81 175 SER A O 1
ATOM 1423 N N . LYS A 1 176 ? -15.368 -7.022 21.616 1.00 96.50 176 LYS A N 1
ATOM 1424 C CA . LYS A 1 176 ? -16.474 -6.043 21.581 1.00 96.50 176 LYS A CA 1
ATOM 1425 C C . LYS A 1 176 ? -16.141 -4.747 22.325 1.00 96.50 176 LYS A C 1
ATOM 1427 O O . LYS A 1 176 ? -16.525 -3.669 21.892 1.00 96.50 176 LYS A O 1
ATOM 1432 N N . GLN A 1 177 ? -15.417 -4.847 23.439 1.00 96.62 177 GLN A N 1
ATOM 1433 C CA . GLN A 1 177 ? -14.996 -3.677 24.212 1.00 96.62 177 GLN A CA 1
ATOM 1434 C C . GLN A 1 177 ? -14.048 -2.788 23.405 1.00 96.62 177 GLN A C 1
ATOM 1436 O O . GLN A 1 177 ? -14.214 -1.571 23.382 1.00 96.62 177 GLN A O 1
ATOM 1441 N N . LEU A 1 178 ? -13.074 -3.392 22.723 1.00 95.12 178 LEU A N 1
ATOM 1442 C CA . LEU A 1 178 ? -12.100 -2.648 21.940 1.00 95.12 178 LEU A CA 1
ATOM 1443 C C . LEU A 1 178 ? -12.713 -2.086 20.655 1.00 95.12 178 LEU A C 1
ATOM 1445 O O . LEU A 1 178 ? -12.456 -0.937 20.311 1.00 95.12 178 LEU A O 1
ATOM 1449 N N . LEU A 1 179 ? -13.595 -2.849 20.012 1.00 96.81 179 LEU A N 1
ATOM 1450 C CA . LEU A 1 179 ? -14.413 -2.387 18.895 1.00 96.81 179 LEU A CA 1
ATOM 1451 C C . LEU A 1 179 ? -15.243 -1.155 19.280 1.00 96.81 179 LEU A C 1
ATOM 1453 O O . LEU A 1 179 ? -15.200 -0.149 18.582 1.00 96.81 179 LEU A O 1
ATOM 1457 N N . ASN A 1 180 ? -15.927 -1.186 20.426 1.00 96.31 180 ASN A N 1
ATOM 1458 C CA . ASN A 1 180 ? -16.688 -0.032 20.908 1.00 96.31 180 ASN A CA 1
ATOM 1459 C C . ASN A 1 180 ? -15.791 1.182 21.167 1.00 96.31 180 ASN A C 1
ATOM 1461 O O . ASN A 1 180 ? -16.215 2.301 20.910 1.00 96.31 180 ASN A O 1
ATOM 1465 N N . ARG A 1 181 ? -14.547 0.985 21.631 1.00 95.44 181 ARG A N 1
ATOM 1466 C CA . ARG A 1 181 ? -13.575 2.084 21.762 1.00 95.44 181 ARG A CA 1
ATOM 1467 C C . ARG A 1 181 ? -13.188 2.658 20.401 1.00 95.44 181 ARG A C 1
ATOM 1469 O O . ARG A 1 181 ? -13.127 3.874 20.277 1.00 95.44 181 ARG A O 1
ATOM 1476 N N . PHE A 1 182 ? -12.971 1.820 19.384 1.00 94.69 182 PHE A N 1
ATOM 1477 C CA . PHE A 1 182 ? -12.755 2.300 18.015 1.00 94.69 182 PHE A CA 1
ATOM 1478 C C . PHE A 1 182 ? -13.923 3.159 17.542 1.00 94.69 182 PHE A C 1
ATOM 1480 O O . PHE A 1 182 ? -13.710 4.283 17.109 1.00 94.69 182 PHE A O 1
ATOM 1487 N N . LEU A 1 183 ? -15.149 2.652 17.657 1.00 95.06 183 LEU A N 1
ATOM 1488 C CA . LEU A 1 183 ? -16.332 3.359 17.172 1.00 95.06 183 LEU A CA 1
ATOM 1489 C C . LEU A 1 183 ? -16.614 4.630 17.978 1.00 95.06 183 LEU A C 1
ATOM 1491 O O . LEU A 1 183 ? -16.999 5.635 17.395 1.00 95.06 183 LEU A O 1
ATOM 1495 N N . LEU A 1 184 ? -16.356 4.627 19.287 1.00 93.00 184 LEU A N 1
ATOM 1496 C CA . LEU A 1 184 ? -16.505 5.817 20.123 1.00 93.00 184 LEU A CA 1
ATOM 1497 C C . LEU A 1 184 ? -15.607 6.966 19.650 1.00 93.00 184 LEU A C 1
ATOM 1499 O O . LEU A 1 184 ? -16.056 8.100 19.625 1.00 93.00 184 LEU A O 1
ATOM 1503 N N . TYR A 1 185 ? -14.355 6.681 19.282 1.00 91.56 185 TYR A N 1
ATOM 1504 C CA . TYR A 1 185 ? -13.415 7.724 18.858 1.00 91.56 185 TYR A CA 1
ATOM 1505 C C . TYR A 1 185 ? -13.440 8.012 17.360 1.00 91.56 185 TYR A C 1
ATOM 1507 O O . TYR A 1 185 ? -13.029 9.098 16.968 1.00 91.56 185 TYR A O 1
ATOM 1515 N N . PHE A 1 186 ? -13.840 7.040 16.532 1.00 93.88 186 PHE A N 1
ATOM 1516 C CA . PHE A 1 186 ? -13.599 7.058 15.088 1.00 93.88 186 PHE A CA 1
ATOM 1517 C C . PHE A 1 186 ? -14.852 6.854 14.215 1.00 93.88 186 PHE A C 1
ATOM 1519 O O . PHE A 1 186 ? -14.719 6.790 12.996 1.00 93.88 186 PHE A O 1
ATOM 1526 N N . ASN A 1 187 ? -16.064 6.764 14.773 1.00 92.81 187 ASN A N 1
ATOM 1527 C CA . ASN A 1 187 ? -17.283 6.624 13.959 1.00 92.81 187 ASN A CA 1
ATOM 1528 C C . ASN A 1 187 ? -17.813 7.973 13.442 1.00 92.81 187 ASN A C 1
ATOM 1530 O O . ASN A 1 187 ? -18.191 8.061 12.280 1.00 92.81 187 ASN A O 1
ATOM 1534 N N . ASP A 1 188 ? -17.810 9.022 14.272 1.00 89.56 188 ASP A N 1
ATOM 1535 C CA . ASP A 1 188 ? -18.397 10.323 13.913 1.00 89.56 188 ASP A CA 1
ATOM 1536 C C . ASP A 1 188 ? -17.394 11.250 13.186 1.00 89.56 188 ASP A C 1
ATOM 1538 O O . ASP A 1 188 ? -16.453 11.738 13.820 1.00 89.56 188 ASP A O 1
ATOM 1542 N N . PRO A 1 189 ? -17.576 11.542 11.882 1.00 82.12 189 PRO A N 1
ATOM 1543 C CA . PRO A 1 189 ? -16.672 12.414 11.131 1.00 82.12 189 PRO A CA 1
ATOM 1544 C C . PRO A 1 189 ? -16.568 13.838 11.700 1.00 82.12 189 PRO A C 1
ATOM 1546 O O . PRO A 1 189 ? -15.514 14.471 11.581 1.00 82.12 189 PRO A O 1
ATOM 1549 N N . ASP A 1 190 ? -17.638 14.364 12.303 1.00 81.12 190 ASP A N 1
ATOM 1550 C CA . ASP A 1 190 ? -17.682 15.748 12.778 1.00 81.12 190 ASP A CA 1
ATOM 1551 C C . ASP A 1 190 ? -16.836 15.926 14.043 1.00 81.12 190 ASP A C 1
ATOM 1553 O O . ASP A 1 190 ? -16.089 16.904 14.163 1.00 81.12 190 ASP A O 1
ATOM 1557 N N . GLU A 1 191 ? -16.844 14.934 14.936 1.00 76.25 191 GLU A N 1
ATOM 1558 C CA . GLU A 1 191 ? -15.954 14.916 16.098 1.00 76.25 191 GLU A CA 1
ATOM 1559 C C . GLU A 1 191 ? -14.475 14.821 15.678 1.00 76.25 191 GLU A C 1
ATOM 1561 O O . GLU A 1 191 ? -13.617 15.510 16.243 1.00 76.25 191 GLU A O 1
ATOM 1566 N N . HIS A 1 192 ? -14.141 14.050 14.632 1.00 74.38 192 HIS A N 1
ATOM 1567 C CA . HIS A 1 192 ? -12.740 13.919 14.181 1.00 74.38 192 HIS A CA 1
ATOM 1568 C C . HIS A 1 192 ? -12.232 15.174 13.492 1.00 74.38 192 HIS A C 1
ATOM 1570 O O . HIS A 1 192 ? -11.041 15.485 13.572 1.00 74.38 192 HIS A O 1
ATOM 1576 N N . ARG A 1 193 ? -13.114 15.902 12.798 1.00 74.69 193 ARG A N 1
ATOM 1577 C CA . ARG A 1 193 ? -12.779 17.173 12.142 1.00 74.69 193 ARG A CA 1
ATOM 1578 C C . ARG A 1 193 ? -12.311 18.232 13.132 1.00 74.69 193 ARG A C 1
ATOM 1580 O O . ARG A 1 193 ? -11.475 19.060 12.767 1.00 74.69 193 ARG A O 1
ATOM 1587 N N . MET A 1 194 ? -12.767 18.169 14.377 1.00 76.88 194 MET A N 1
ATOM 1588 C CA . MET A 1 194 ? -12.366 19.112 15.422 1.00 76.88 194 MET A CA 1
ATOM 1589 C C . MET A 1 194 ? -11.123 18.661 16.201 1.00 76.88 194 MET A C 1
ATOM 1591 O O . MET A 1 194 ? -10.444 19.491 16.805 1.00 76.88 194 MET A O 1
ATOM 1595 N N . ALA A 1 195 ? -10.774 17.373 16.157 1.00 79.25 195 ALA A N 1
ATOM 1596 C CA . ALA A 1 195 ? -9.619 16.846 16.872 1.00 79.25 195 ALA A CA 1
ATOM 1597 C C . ALA A 1 195 ? -8.280 17.281 16.228 1.00 79.25 195 ALA A C 1
ATOM 1599 O O . ALA A 1 195 ? -8.110 17.203 15.003 1.00 79.25 195 ALA A O 1
ATOM 1600 N N . PRO A 1 196 ? -7.271 17.690 17.018 1.00 84.38 196 PRO A N 1
ATOM 1601 C CA . PRO A 1 196 ? -5.904 17.848 16.532 1.00 84.38 196 PRO A CA 1
ATOM 1602 C C . PRO A 1 196 ? -5.333 16.526 15.994 1.00 84.38 196 PRO A C 1
ATOM 1604 O O . PRO A 1 196 ? -5.590 15.450 16.535 1.00 84.38 196 PRO A O 1
ATOM 1607 N N . HIS A 1 197 ? -4.488 16.588 14.958 1.00 78.81 197 HIS A N 1
ATOM 1608 C CA . HIS A 1 197 ? -3.839 15.387 14.406 1.00 78.81 197 HIS A CA 1
ATOM 1609 C C . HIS A 1 197 ? -3.041 14.599 15.456 1.00 78.81 197 HIS A C 1
ATOM 1611 O O . HIS A 1 197 ? -3.030 13.369 15.416 1.00 78.81 197 HIS A O 1
ATOM 1617 N N . SER A 1 198 ? -2.382 15.289 16.394 1.00 83.69 198 SER A N 1
ATOM 1618 C CA . SER A 1 198 ? -1.659 14.662 17.509 1.00 83.69 198 SER A CA 1
ATOM 1619 C C . SER A 1 198 ? -2.564 13.770 18.351 1.00 83.69 198 SER A C 1
ATOM 1621 O O . SER A 1 198 ? -2.165 12.672 18.737 1.00 83.69 198 SER A O 1
ATOM 1623 N N . ASP A 1 199 ? -3.790 14.225 18.582 1.00 87.50 199 ASP A N 1
ATOM 1624 C CA . ASP A 1 199 ? -4.727 13.607 19.509 1.00 87.50 199 ASP A CA 1
ATOM 1625 C C . ASP A 1 199 ? -5.383 12.401 18.845 1.00 87.50 199 ASP A C 1
ATOM 1627 O O . ASP A 1 199 ? -5.465 11.335 19.449 1.00 87.50 199 ASP A O 1
ATOM 1631 N N . MET A 1 200 ? -5.719 12.516 17.557 1.00 91.44 200 MET A N 1
ATOM 1632 C CA . MET A 1 200 ? -6.229 11.409 16.746 1.00 91.44 200 MET A CA 1
ATOM 1633 C C . MET A 1 200 ? -5.271 10.208 16.755 1.00 91.44 200 MET A C 1
ATOM 1635 O O . MET A 1 200 ? -5.667 9.089 17.087 1.00 91.44 200 MET A O 1
ATOM 1639 N N . TYR A 1 201 ? -3.984 10.425 16.455 1.00 92.00 201 TYR A N 1
ATOM 1640 C CA . TYR A 1 201 ? -2.995 9.342 16.515 1.00 92.00 201 TYR A CA 1
ATOM 1641 C C . TYR A 1 201 ? -2.690 8.904 17.954 1.00 92.00 201 TYR A C 1
ATOM 1643 O O . TYR A 1 201 ? -2.369 7.734 18.171 1.00 92.00 201 TYR A O 1
ATOM 1651 N N . GLY A 1 202 ? -2.820 9.805 18.932 1.00 92.38 202 GLY A N 1
ATOM 1652 C CA . GLY A 1 202 ? -2.712 9.501 20.358 1.00 92.38 202 GLY A CA 1
ATOM 1653 C C . GLY A 1 202 ? -3.797 8.542 20.857 1.00 92.38 202 GLY A C 1
ATOM 1654 O O . GLY A 1 202 ? -3.491 7.663 21.658 1.00 92.38 202 GLY A O 1
ATOM 1655 N N . GLN A 1 203 ? -5.023 8.650 20.338 1.00 93.00 203 GLN A N 1
ATOM 1656 C CA . GLN A 1 203 ? -6.126 7.727 20.638 1.00 93.00 203 GLN A CA 1
ATOM 1657 C C . GLN A 1 203 ? -6.057 6.435 19.818 1.00 93.00 203 GLN A C 1
ATOM 1659 O O . GLN A 1 203 ? -6.424 5.368 20.304 1.00 93.00 203 GLN A O 1
ATOM 1664 N N . LEU A 1 204 ? -5.562 6.505 18.579 1.00 94.81 204 LEU A N 1
ATOM 1665 C CA . LEU A 1 204 ? -5.477 5.345 17.693 1.00 94.81 204 LEU A CA 1
ATOM 1666 C C . LEU A 1 204 ? -4.376 4.363 18.115 1.00 94.81 204 LEU A C 1
ATOM 1668 O O . LEU A 1 204 ? -4.555 3.144 18.048 1.00 94.81 204 LEU A O 1
ATOM 1672 N N . ILE A 1 205 ? -3.217 4.880 18.536 1.00 95.50 205 ILE A N 1
ATOM 1673 C CA . ILE A 1 205 ? -2.033 4.049 18.765 1.00 95.50 205 ILE A CA 1
ATOM 1674 C C . ILE A 1 205 ? -2.192 3.005 19.884 1.00 95.50 205 ILE A C 1
ATOM 1676 O O . ILE A 1 205 ? -1.752 1.876 19.661 1.00 95.50 205 ILE A O 1
ATOM 1680 N N . PRO A 1 206 ? -2.841 3.279 21.037 1.00 95.88 206 PRO A N 1
ATOM 1681 C CA . PRO A 1 206 ? -3.039 2.275 22.075 1.00 95.88 206 PRO A CA 1
ATOM 1682 C C . PRO A 1 206 ? -3.941 1.143 21.584 1.00 95.88 206 PRO A C 1
ATOM 1684 O O . PRO A 1 206 ? -3.641 -0.016 21.848 1.00 95.88 206 PRO A O 1
ATOM 1687 N N . LEU A 1 207 ? -4.984 1.465 20.808 1.00 96.19 207 LEU A N 1
ATOM 1688 C CA . LEU A 1 207 ? -5.908 0.472 20.257 1.00 96.19 207 LEU A CA 1
ATOM 1689 C C . LEU A 1 207 ? -5.201 -0.465 19.268 1.00 96.19 207 LEU A C 1
ATOM 1691 O O . LEU A 1 207 ? -5.353 -1.682 19.338 1.00 96.19 207 LEU A O 1
ATOM 1695 N N . ILE A 1 208 ? -4.385 0.096 18.369 1.00 95.81 208 ILE A N 1
ATOM 1696 C CA . ILE A 1 208 ? -3.605 -0.695 17.407 1.00 95.81 208 ILE A CA 1
ATOM 1697 C C . ILE A 1 208 ? -2.533 -1.526 18.114 1.00 95.81 208 ILE A C 1
ATOM 1699 O O . ILE A 1 208 ? -2.345 -2.690 17.774 1.00 95.81 208 ILE A O 1
ATOM 1703 N N . ASN A 1 209 ? -1.828 -0.957 19.092 1.00 96.38 209 ASN A N 1
ATOM 1704 C CA . ASN A 1 209 ? -0.802 -1.677 19.845 1.00 96.38 209 ASN A CA 1
ATOM 1705 C C . ASN A 1 209 ? -1.390 -2.851 20.640 1.00 96.38 209 ASN A C 1
ATOM 1707 O O . ASN A 1 209 ? -0.769 -3.911 20.683 1.00 96.38 209 ASN A O 1
ATOM 1711 N N . GLU A 1 210 ? -2.586 -2.684 21.210 1.00 95.81 210 GLU A N 1
ATOM 1712 C CA . GLU A 1 210 ? -3.326 -3.743 21.905 1.00 95.81 210 GLU A CA 1
ATOM 1713 C C . GLU A 1 210 ? -3.695 -4.896 20.953 1.00 95.81 210 GLU A C 1
ATOM 1715 O O . GLU A 1 210 ? -3.495 -6.060 21.293 1.00 95.81 210 GLU A O 1
ATOM 1720 N N . LEU A 1 211 ? -4.146 -4.586 19.732 1.00 93.75 211 LEU A N 1
ATOM 1721 C CA . LEU A 1 211 ? -4.515 -5.589 18.721 1.00 93.75 211 LEU A CA 1
ATOM 1722 C C . LEU A 1 211 ? -3.320 -6.283 18.067 1.00 93.75 211 LEU A C 1
ATOM 1724 O O . LEU A 1 211 ? -3.361 -7.485 17.811 1.00 93.75 211 LEU A O 1
ATOM 1728 N N . GLU A 1 212 ? -2.267 -5.530 17.752 1.00 94.12 212 GLU A N 1
ATOM 1729 C CA . GLU A 1 212 ? -1.091 -6.050 17.050 1.00 94.12 212 GLU A CA 1
ATOM 1730 C C . GLU A 1 212 ? -0.041 -6.640 18.008 1.00 94.12 212 GLU A C 1
ATOM 1732 O O . GLU A 1 212 ? 0.921 -7.259 17.550 1.00 94.12 212 GLU A O 1
ATOM 1737 N N . GLY A 1 213 ? -0.181 -6.438 19.324 1.00 94.12 213 GLY A N 1
ATOM 1738 C CA . GLY A 1 213 ? 0.841 -6.812 20.305 1.00 94.12 213 GLY A CA 1
ATOM 1739 C C . GLY A 1 213 ? 2.160 -6.063 20.087 1.00 94.12 213 GLY A C 1
ATOM 1740 O O . GLY A 1 213 ? 3.241 -6.608 20.319 1.00 94.12 213 GLY A O 1
ATOM 1741 N N . THR A 1 214 ? 2.091 -4.827 19.585 1.00 95.06 214 THR A N 1
ATOM 1742 C CA . THR A 1 214 ? 3.262 -3.990 19.287 1.00 95.06 214 THR A CA 1
ATOM 1743 C C . THR A 1 214 ? 3.362 -2.802 20.233 1.00 95.06 214 THR A C 1
ATOM 1745 O O . THR A 1 214 ? 2.413 -2.469 20.927 1.00 95.06 214 THR A O 1
ATOM 1748 N N . ASN A 1 215 ? 4.509 -2.123 20.237 1.00 94.31 215 ASN A N 1
ATOM 1749 C CA . ASN A 1 215 ? 4.695 -0.869 20.968 1.00 94.31 215 ASN A CA 1
ATOM 1750 C C . ASN A 1 215 ? 5.183 0.234 20.021 1.00 94.31 215 ASN A C 1
ATOM 1752 O O . ASN A 1 215 ? 6.327 0.684 20.087 1.00 94.31 215 ASN A O 1
ATOM 1756 N N . ARG A 1 216 ? 4.345 0.596 19.046 1.00 93.56 216 ARG A N 1
ATOM 1757 C CA . ARG A 1 216 ? 4.638 1.683 18.104 1.00 93.56 216 ARG A CA 1
ATOM 1758 C C . ARG A 1 216 ? 4.245 3.028 18.709 1.00 93.56 216 ARG A C 1
ATOM 1760 O O . ARG A 1 216 ? 3.335 3.096 19.529 1.00 93.56 216 ARG A O 1
ATOM 1767 N N . SER A 1 217 ? 4.910 4.095 18.274 1.00 95.31 217 SER A N 1
ATOM 1768 C CA . SER A 1 217 ? 4.540 5.467 18.626 1.00 95.31 217 SER A CA 1
ATOM 1769 C C . SER A 1 217 ? 3.527 6.049 17.635 1.00 95.31 217 SER A C 1
ATOM 1771 O O . SER A 1 217 ? 3.464 5.635 16.474 1.00 95.31 217 SER A O 1
ATOM 1773 N N . ALA A 1 218 ? 2.767 7.051 18.084 1.00 94.00 218 ALA A N 1
ATOM 1774 C CA . ALA A 1 218 ? 1.829 7.802 17.247 1.00 94.00 218 ALA A CA 1
ATOM 1775 C C . ALA A 1 218 ? 2.518 8.404 16.004 1.00 94.00 218 ALA A C 1
ATOM 1777 O O . ALA A 1 218 ? 2.016 8.276 14.889 1.00 94.00 218 ALA A O 1
ATOM 1778 N N . ASP A 1 219 ? 3.716 8.979 16.171 1.00 93.12 219 ASP A N 1
ATOM 1779 C CA . ASP A 1 219 ? 4.490 9.550 15.060 1.00 93.12 219 ASP A CA 1
ATOM 1780 C C . ASP A 1 219 ? 4.945 8.488 14.045 1.00 93.12 219 ASP A C 1
ATOM 1782 O O . ASP A 1 219 ? 4.919 8.737 12.841 1.00 93.12 219 ASP A O 1
ATOM 1786 N N . ALA A 1 220 ? 5.309 7.284 14.503 1.00 93.19 220 ALA A N 1
ATOM 1787 C CA . ALA A 1 220 ? 5.672 6.190 13.603 1.00 93.19 220 ALA A CA 1
ATOM 1788 C C . ALA A 1 220 ? 4.478 5.741 12.747 1.00 93.19 220 ALA A C 1
ATOM 1790 O O . ALA A 1 220 ? 4.643 5.458 11.559 1.00 93.19 220 ALA A O 1
ATOM 1791 N N . LEU A 1 221 ? 3.276 5.704 13.331 1.00 93.62 221 LEU A N 1
ATOM 1792 C CA . LEU A 1 221 ? 2.057 5.373 12.599 1.00 93.62 221 LEU A CA 1
ATOM 1793 C C . LEU A 1 221 ? 1.703 6.461 11.579 1.00 93.62 221 LEU A C 1
ATOM 1795 O O . LEU A 1 221 ? 1.473 6.136 10.417 1.00 93.62 221 LEU A O 1
ATOM 1799 N N . ARG A 1 222 ? 1.753 7.736 11.981 1.00 94.12 222 ARG A N 1
ATOM 1800 C CA . ARG A 1 222 ? 1.540 8.883 11.088 1.00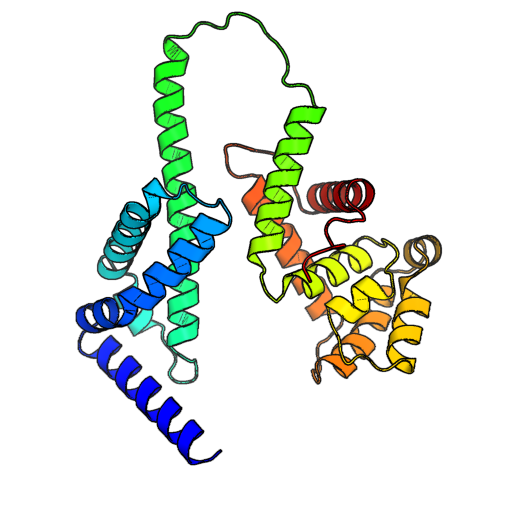 94.12 222 ARG A CA 1
ATOM 1801 C C . ARG A 1 222 ? 2.498 8.862 9.897 1.00 94.12 222 ARG A C 1
ATOM 1803 O O . ARG A 1 222 ? 2.053 8.890 8.756 1.00 94.12 222 ARG A O 1
ATOM 1810 N N . LYS A 1 223 ? 3.804 8.720 10.147 1.00 94.25 223 LYS A N 1
ATOM 1811 C CA . LYS A 1 223 ? 4.818 8.604 9.084 1.00 94.25 223 LYS A CA 1
ATOM 1812 C C . LYS A 1 223 ? 4.550 7.423 8.160 1.00 94.25 223 LYS A C 1
ATOM 1814 O O . LYS A 1 223 ? 4.761 7.532 6.959 1.00 94.25 223 LYS A O 1
ATOM 1819 N N . SER A 1 224 ? 4.081 6.297 8.701 1.00 93.94 224 SER A N 1
ATOM 1820 C CA . SER A 1 224 ? 3.711 5.150 7.874 1.00 93.94 224 SER A CA 1
ATOM 1821 C C . SER A 1 224 ? 2.553 5.473 6.931 1.00 93.94 224 SER A C 1
ATOM 1823 O O . SER A 1 224 ? 2.570 4.967 5.814 1.00 93.94 224 SER A O 1
ATOM 1825 N N . VAL A 1 225 ? 1.564 6.262 7.359 1.00 95.06 225 VAL A N 1
ATOM 1826 C CA . VAL A 1 225 ? 0.461 6.710 6.495 1.00 95.06 225 VAL A CA 1
ATOM 1827 C C . VAL A 1 225 ? 0.976 7.683 5.438 1.00 95.06 225 VAL A C 1
ATOM 1829 O O . VAL A 1 225 ? 0.720 7.467 4.257 1.00 95.06 225 VAL A O 1
ATOM 1832 N N . ASP A 1 226 ? 1.776 8.676 5.838 1.00 95.19 226 ASP A N 1
ATOM 1833 C CA . ASP A 1 226 ? 2.366 9.663 4.923 1.00 95.19 226 ASP A CA 1
ATOM 1834 C C . ASP A 1 226 ? 3.172 8.984 3.804 1.00 95.19 226 ASP A C 1
ATOM 1836 O O . ASP A 1 226 ? 2.973 9.291 2.633 1.00 95.19 226 ASP A O 1
ATOM 1840 N N . ILE A 1 227 ? 3.999 7.987 4.149 1.00 95.19 227 ILE A N 1
ATOM 1841 C CA . ILE A 1 227 ? 4.760 7.190 3.174 1.00 95.19 227 ILE A CA 1
ATOM 1842 C C . ILE A 1 227 ? 3.827 6.484 2.182 1.00 95.19 227 ILE A C 1
ATOM 184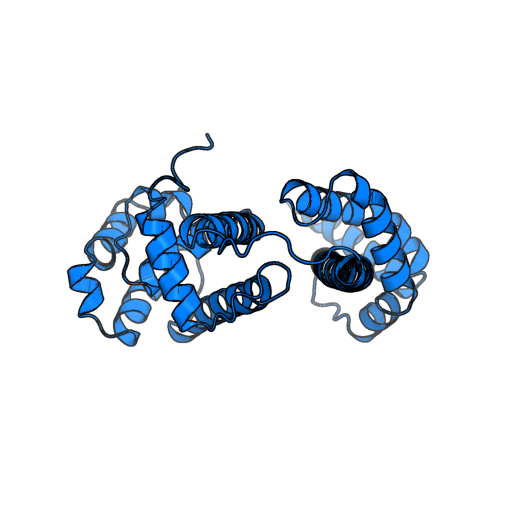4 O O . ILE A 1 227 ? 4.148 6.404 1.002 1.00 95.19 227 ILE A O 1
ATOM 1848 N N . LYS A 1 228 ? 2.673 5.965 2.624 1.00 95.38 228 LYS A N 1
ATOM 1849 C CA . LYS A 1 228 ? 1.726 5.290 1.720 1.00 95.38 228 LYS A CA 1
ATOM 1850 C C . LYS A 1 228 ? 0.976 6.251 0.810 1.00 95.38 228 LYS A C 1
ATOM 1852 O O . LYS A 1 228 ? 0.729 5.902 -0.339 1.00 95.38 228 LYS A O 1
ATOM 1857 N N . LEU A 1 229 ? 0.661 7.449 1.289 1.00 95.94 229 LEU A N 1
ATOM 1858 C CA . LEU A 1 229 ? 0.093 8.502 0.449 1.00 95.94 229 LEU A CA 1
ATOM 1859 C C . LEU A 1 229 ? 1.108 8.987 -0.595 1.00 95.94 229 LEU A C 1
ATOM 1861 O O . LEU A 1 229 ? 0.746 9.158 -1.756 1.00 95.94 229 LEU A O 1
ATOM 1865 N N . ASP A 1 230 ? 2.375 9.150 -0.202 1.00 93.25 230 ASP A N 1
ATOM 1866 C CA . ASP A 1 230 ? 3.458 9.506 -1.123 1.00 93.25 230 ASP A CA 1
ATOM 1867 C C . ASP A 1 230 ? 3.683 8.404 -2.171 1.00 93.25 230 ASP A C 1
ATOM 1869 O O . ASP A 1 230 ? 3.793 8.710 -3.352 1.00 93.25 230 ASP A O 1
ATOM 1873 N N . GLU A 1 231 ? 3.670 7.124 -1.775 1.00 90.00 231 GLU A N 1
ATOM 1874 C CA . GLU A 1 231 ? 3.747 5.991 -2.711 1.00 90.00 231 GLU A CA 1
ATOM 1875 C C . GLU A 1 231 ? 2.596 6.014 -3.735 1.00 90.00 231 GLU A C 1
ATOM 1877 O O . GLU A 1 231 ? 2.831 5.794 -4.922 1.00 90.00 231 GLU A O 1
ATOM 1882 N N . ILE A 1 232 ? 1.360 6.302 -3.308 1.00 92.81 232 ILE A N 1
ATOM 1883 C CA . ILE A 1 232 ? 0.211 6.427 -4.221 1.00 92.81 232 ILE A CA 1
ATOM 1884 C C . ILE A 1 232 ? 0.412 7.607 -5.179 1.00 92.81 232 ILE A C 1
ATOM 1886 O O . ILE A 1 232 ? 0.248 7.436 -6.386 1.00 92.81 232 ILE A O 1
ATOM 1890 N N . ALA A 1 233 ? 0.807 8.778 -4.667 1.00 91.75 233 ALA A N 1
ATOM 1891 C CA . ALA A 1 233 ? 1.071 9.963 -5.484 1.00 91.75 233 ALA A CA 1
ATOM 1892 C C . ALA A 1 233 ? 2.160 9.687 -6.527 1.00 91.75 233 ALA A C 1
ATOM 1894 O O . ALA A 1 233 ? 1.989 9.979 -7.708 1.00 91.75 233 ALA A O 1
ATOM 1895 N N . GLU A 1 234 ? 3.268 9.075 -6.100 1.00 86.69 234 GLU A N 1
ATOM 1896 C CA . GLU A 1 234 ? 4.368 8.700 -6.980 1.00 86.69 234 GLU A CA 1
ATOM 1897 C C . GLU A 1 234 ? 3.907 7.773 -8.096 1.00 86.69 234 GLU A C 1
ATOM 1899 O O . GLU A 1 234 ? 4.349 7.952 -9.225 1.00 86.69 234 GLU A O 1
ATOM 1904 N N . ILE A 1 235 ? 3.037 6.799 -7.815 1.00 83.06 235 ILE A N 1
ATOM 1905 C CA . ILE A 1 235 ? 2.593 5.852 -8.839 1.00 83.06 235 ILE A CA 1
ATOM 1906 C C . ILE A 1 235 ? 1.578 6.491 -9.792 1.00 83.06 235 ILE A C 1
ATOM 1908 O O . ILE A 1 235 ? 1.730 6.349 -11.002 1.00 83.06 235 ILE A O 1
ATOM 1912 N N . LEU A 1 236 ? 0.600 7.244 -9.282 1.00 84.44 236 LEU A N 1
ATOM 1913 C CA . LEU A 1 236 ? -0.419 7.906 -10.110 1.00 84.44 236 LEU A CA 1
ATOM 1914 C C . LEU A 1 236 ? 0.136 9.071 -10.951 1.00 84.44 236 LEU A C 1
ATOM 1916 O O . LEU A 1 236 ? -0.446 9.452 -11.964 1.00 84.44 236 LEU A O 1
ATOM 1920 N N . ASN A 1 237 ? 1.278 9.634 -10.561 1.00 84.56 237 ASN A N 1
ATOM 1921 C CA . ASN A 1 237 ? 1.972 10.654 -11.350 1.00 84.56 237 ASN A CA 1
ATOM 1922 C C . ASN A 1 237 ? 2.785 10.100 -12.502 1.00 84.56 237 ASN A C 1
ATOM 1924 O O . ASN A 1 237 ? 3.261 10.864 -13.344 1.00 84.56 237 ASN A O 1
ATOM 1928 N N . ILE A 1 238 ? 2.993 8.791 -12.530 1.00 69.88 238 ILE A N 1
ATOM 1929 C CA . ILE A 1 238 ? 3.639 8.162 -13.663 1.00 69.88 238 ILE A CA 1
ATOM 1930 C C . ILE A 1 238 ? 2.612 8.131 -14.808 1.00 69.88 238 ILE A C 1
ATOM 1932 O O . ILE A 1 238 ? 1.402 8.025 -14.607 1.00 69.88 238 ILE A O 1
ATOM 1936 N N . SER A 1 239 ? 3.102 8.281 -16.037 1.00 48.84 239 SER A N 1
ATOM 1937 C CA . SER A 1 239 ? 2.331 8.035 -17.265 1.00 48.84 239 SER A CA 1
ATOM 1938 C C . SER A 1 239 ? 1.600 6.676 -17.183 1.00 48.84 239 SER A C 1
ATOM 1940 O O . SER A 1 239 ? 2.085 5.823 -16.457 1.00 48.84 239 SER A O 1
ATOM 1942 N N . PRO A 1 240 ? 0.476 6.411 -17.876 1.00 54.09 240 PRO A N 1
ATOM 1943 C CA . PRO A 1 240 ? -0.275 7.299 -18.763 1.00 54.09 240 PRO A CA 1
ATOM 1944 C C . PRO A 1 240 ? -1.027 8.409 -18.027 1.00 54.09 240 PRO A C 1
ATOM 1946 O O . PRO A 1 240 ? -1.243 9.457 -18.626 1.00 54.09 240 PRO A O 1
ATOM 1949 N N . ILE A 1 241 ? -1.332 8.209 -16.742 1.00 67.25 241 ILE A N 1
ATOM 1950 C CA . ILE A 1 241 ? -2.215 9.078 -15.961 1.00 67.25 241 ILE A CA 1
ATOM 1951 C C . ILE A 1 241 ? -1.633 10.491 -15.840 1.00 67.25 241 ILE A C 1
ATOM 1953 O O . ILE A 1 241 ? -2.324 11.465 -16.118 1.00 67.25 241 ILE A O 1
ATOM 1957 N N . ASN A 1 242 ? -0.351 10.611 -15.458 1.00 71.44 242 ASN A N 1
ATOM 1958 C CA . ASN A 1 242 ? 0.320 11.904 -15.256 1.00 71.44 242 ASN A CA 1
ATOM 1959 C C . ASN A 1 242 ? -0.513 12.885 -14.401 1.00 71.44 242 ASN A C 1
ATOM 1961 O O . ASN A 1 242 ? -0.554 14.080 -14.692 1.00 71.44 242 ASN A O 1
ATOM 1965 N N . ALA A 1 243 ? -1.169 12.392 -13.345 1.00 76.44 243 ALA A N 1
ATOM 1966 C CA . ALA A 1 243 ? -2.167 13.167 -12.601 1.00 76.44 243 ALA A CA 1
ATOM 1967 C C . ALA A 1 243 ? -1.601 14.379 -11.829 1.00 76.44 243 ALA A C 1
ATOM 1969 O O . ALA A 1 243 ? -2.369 15.173 -11.292 1.00 76.44 243 ALA A O 1
ATOM 1970 N N . ALA A 1 244 ? -0.271 14.532 -11.762 1.00 86.56 244 ALA A N 1
ATOM 1971 C CA . ALA A 1 244 ? 0.425 15.623 -11.071 1.00 86.56 244 ALA A CA 1
ATOM 1972 C C . ALA A 1 244 ? -0.015 15.818 -9.601 1.00 86.56 244 ALA A C 1
ATOM 1974 O O . ALA A 1 244 ? -0.003 16.925 -9.061 1.00 86.56 244 ALA A O 1
ATOM 1975 N N . LEU A 1 245 ? -0.375 14.721 -8.943 1.00 88.62 245 LEU A N 1
ATOM 1976 C CA . LEU A 1 245 ? -0.805 14.644 -7.562 1.00 88.62 245 LEU A CA 1
ATOM 1977 C C . LEU A 1 245 ? 0.364 14.836 -6.595 1.00 88.62 245 LEU A C 1
ATOM 1979 O O . LEU A 1 245 ? 1.420 14.222 -6.692 1.00 88.62 245 LEU A O 1
ATOM 1983 N N . ASN A 1 246 ? 0.152 15.640 -5.572 1.00 92.88 246 ASN A N 1
ATOM 1984 C CA . ASN A 1 246 ? 0.922 15.593 -4.340 1.00 92.88 246 ASN A CA 1
ATOM 1985 C C . ASN A 1 246 ? 0.133 14.840 -3.252 1.00 92.88 246 ASN A C 1
ATOM 1987 O O . ASN A 1 246 ? -1.003 14.404 -3.459 1.00 92.88 246 ASN A O 1
ATOM 1991 N N . ARG A 1 247 ? 0.730 14.706 -2.064 1.00 95.06 247 ARG A N 1
ATOM 1992 C CA . ARG A 1 247 ? 0.101 14.038 -0.917 1.00 95.06 247 ARG A CA 1
ATOM 1993 C C . ARG A 1 247 ? -1.293 14.580 -0.600 1.00 95.06 247 ARG A C 1
ATOM 1995 O O . ARG A 1 247 ? -2.198 13.792 -0.356 1.00 95.06 247 ARG A O 1
ATOM 2002 N N . GLU A 1 248 ? -1.474 15.898 -0.610 1.00 93.38 248 GLU A N 1
ATOM 2003 C CA . GLU A 1 248 ? -2.760 16.520 -0.272 1.00 93.38 248 GLU A CA 1
ATOM 2004 C C . GLU A 1 248 ? -3.818 16.243 -1.345 1.00 93.38 248 GLU A C 1
ATOM 2006 O O . GLU A 1 248 ? -4.946 15.894 -1.019 1.00 93.38 248 GLU A O 1
ATOM 2011 N N . THR A 1 249 ? -3.456 16.274 -2.628 1.00 93.25 249 THR A N 1
ATOM 2012 C CA . THR A 1 249 ? -4.394 15.894 -3.698 1.00 93.25 249 THR A CA 1
ATOM 2013 C C . THR A 1 249 ? -4.725 14.398 -3.696 1.00 93.25 249 THR A C 1
ATOM 2015 O O . THR A 1 249 ? -5.837 14.031 -4.055 1.00 93.25 249 THR A O 1
ATOM 2018 N N . VAL A 1 250 ? -3.813 13.525 -3.239 1.00 95.19 250 VAL A N 1
ATOM 2019 C CA . VAL A 1 250 ? -4.129 12.099 -3.026 1.00 95.19 250 VAL A CA 1
ATOM 2020 C C . VAL A 1 250 ? -5.115 11.914 -1.877 1.00 95.19 250 VAL A C 1
ATOM 2022 O O . VAL A 1 250 ? -5.982 11.050 -1.964 1.00 95.19 250 VAL A O 1
ATOM 2025 N N . LYS A 1 251 ? -5.020 12.718 -0.812 1.00 95.56 251 LYS A N 1
ATOM 2026 C CA . LYS A 1 251 ? -6.017 12.691 0.266 1.00 95.56 251 LYS A CA 1
ATOM 2027 C C . LYS A 1 251 ? -7.407 13.039 -0.262 1.00 95.56 251 LYS A C 1
ATOM 2029 O O . LYS A 1 251 ? -8.330 12.268 -0.036 1.00 95.56 251 LYS A O 1
ATOM 2034 N N . ILE A 1 252 ? -7.519 14.115 -1.044 1.00 92.94 252 ILE A N 1
ATOM 2035 C CA . ILE A 1 252 ? -8.777 14.511 -1.701 1.00 92.94 252 ILE A CA 1
ATOM 2036 C C . ILE A 1 252 ? -9.285 13.388 -2.618 1.00 92.94 252 ILE A C 1
ATOM 2038 O O . ILE A 1 252 ? -10.462 13.041 -2.590 1.00 92.94 252 ILE A O 1
ATOM 2042 N N . 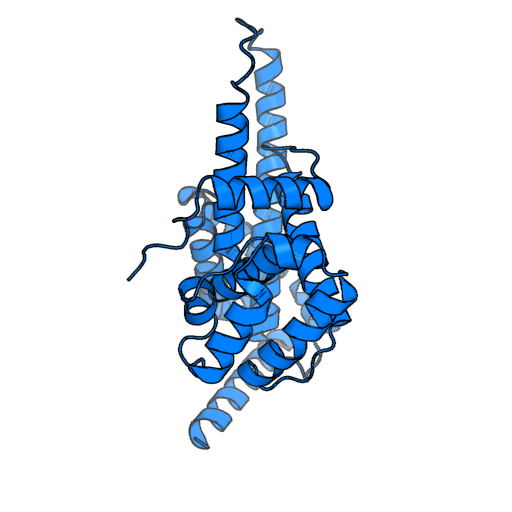LEU A 1 253 ? -8.393 12.771 -3.401 1.00 93.94 253 LEU A N 1
ATOM 2043 C CA . LEU A 1 253 ? -8.747 11.643 -4.260 1.00 93.94 253 LEU A CA 1
ATOM 2044 C C . LEU A 1 253 ? -9.311 10.465 -3.453 1.00 93.94 253 LEU A C 1
ATOM 2046 O O . LEU A 1 253 ? -10.324 9.894 -3.841 1.00 93.94 253 LEU A O 1
ATOM 2050 N N . LEU A 1 254 ? -8.674 10.108 -2.335 1.00 95.38 254 LEU A N 1
ATOM 2051 C CA . LEU A 1 254 ? -9.132 9.038 -1.448 1.00 95.38 254 LEU A CA 1
ATOM 2052 C C . LEU A 1 254 ? -10.469 9.379 -0.777 1.00 95.38 254 LEU A C 1
ATOM 2054 O O . LEU A 1 254 ? -11.322 8.504 -0.662 1.00 95.38 254 LEU A O 1
ATOM 2058 N N . GLU A 1 255 ? -10.672 10.627 -0.352 1.00 93.44 255 GLU A N 1
ATOM 2059 C CA . GLU A 1 255 ? -11.949 11.103 0.197 1.00 93.44 255 GLU A CA 1
ATOM 2060 C C . GLU A 1 255 ? -13.086 10.943 -0.817 1.00 93.44 255 GLU A C 1
ATOM 2062 O O . GLU A 1 255 ? -14.129 10.370 -0.487 1.00 93.44 255 GLU A O 1
ATOM 2067 N N . ASN A 1 256 ? -12.861 11.364 -2.064 1.00 92.00 256 ASN A N 1
ATOM 2068 C CA . ASN A 1 256 ? -13.828 11.192 -3.147 1.00 92.00 256 ASN A CA 1
ATOM 2069 C C . ASN A 1 256 ? -14.062 9.706 -3.442 1.00 92.00 256 ASN A C 1
ATOM 2071 O O . ASN A 1 256 ? -15.204 9.260 -3.504 1.00 92.00 256 ASN A O 1
ATOM 2075 N N . TYR A 1 257 ? -12.989 8.917 -3.527 1.00 93.25 257 TYR A N 1
ATOM 2076 C CA . TYR A 1 257 ? -13.059 7.480 -3.775 1.00 93.25 257 TYR A CA 1
ATOM 2077 C C . TYR A 1 257 ? -13.901 6.750 -2.713 1.00 93.25 257 TYR A C 1
ATOM 2079 O O . TYR A 1 257 ? -14.778 5.965 -3.061 1.00 93.25 257 TYR A O 1
ATOM 2087 N N . TYR A 1 258 ? -13.710 7.025 -1.418 1.00 90.94 258 TYR A N 1
ATOM 2088 C CA . TYR A 1 258 ? -14.520 6.393 -0.366 1.00 90.94 258 TYR A CA 1
ATOM 2089 C C . TYR A 1 258 ? -15.958 6.920 -0.307 1.00 90.94 258 TYR A C 1
ATOM 2091 O O . TYR A 1 258 ? -16.835 6.213 0.192 1.00 90.94 258 TYR A O 1
ATOM 2099 N N . SER A 1 259 ? -16.203 8.134 -0.805 1.00 87.44 259 SER A N 1
ATOM 2100 C CA . SER A 1 259 ? -17.547 8.710 -0.905 1.00 87.44 259 SER A CA 1
ATOM 2101 C C . SER A 1 259 ? -18.346 8.089 -2.052 1.00 87.44 259 SER A C 1
ATOM 2103 O O . SER A 1 259 ? -19.531 7.805 -1.888 1.00 87.44 259 SER A O 1
ATOM 2105 N N . GLU A 1 260 ? -17.701 7.840 -3.194 1.00 82.44 260 GLU A N 1
ATOM 2106 C CA . GLU A 1 260 ? -18.322 7.223 -4.373 1.00 82.44 260 GLU A CA 1
ATOM 2107 C C . GLU A 1 260 ? -18.420 5.699 -4.269 1.00 82.44 260 GLU A C 1
ATOM 2109 O O . GLU A 1 260 ? -19.419 5.105 -4.682 1.00 82.44 260 GLU A O 1
ATOM 2114 N N . PHE A 1 261 ? -17.416 5.057 -3.668 1.00 78.56 261 PHE A N 1
ATOM 2115 C CA . PHE A 1 261 ? -17.346 3.609 -3.494 1.00 78.56 261 PHE A CA 1
ATOM 2116 C C . PHE A 1 261 ? -17.353 3.212 -2.010 1.00 78.56 261 PHE A C 1
ATOM 2118 O O . PHE A 1 261 ? -16.451 2.506 -1.555 1.00 78.56 261 PHE A O 1
ATOM 2125 N N . PRO A 1 262 ? -18.397 3.555 -1.229 1.00 61.88 262 PRO A N 1
ATOM 2126 C CA . PRO A 1 262 ? -18.488 3.131 0.171 1.00 61.88 262 PRO A CA 1
ATOM 2127 C C . PRO A 1 262 ? -18.527 1.597 0.297 1.00 61.88 262 PRO A C 1
ATOM 2129 O O . PRO A 1 262 ? -18.159 1.035 1.329 1.00 61.88 262 PRO A O 1
ATOM 2132 N N . LYS A 1 263 ? -18.926 0.926 -0.795 1.00 59.00 263 LYS A N 1
ATOM 2133 C CA . LYS A 1 263 ? -19.025 -0.524 -0.957 1.00 59.00 263 LYS A CA 1
ATOM 2134 C C . LYS A 1 263 ? -17.807 -1.197 -1.584 1.00 59.00 263 LYS A C 1
ATOM 2136 O O . LYS A 1 263 ? -17.855 -2.412 -1.722 1.00 59.00 263 LYS A O 1
ATOM 2141 N N . SER A 1 264 ? -16.707 -0.509 -1.916 1.00 52.69 264 SER A N 1
ATOM 2142 C CA . SER A 1 264 ? -15.487 -1.200 -2.402 1.00 52.69 264 SER A CA 1
ATOM 2143 C C . SER A 1 264 ? -14.886 -2.174 -1.375 1.00 52.69 264 SER A C 1
ATOM 2145 O O . SER A 1 264 ? -13.934 -2.893 -1.662 1.00 52.69 264 SER A O 1
ATOM 2147 N N . MET A 1 265 ? -15.488 -2.251 -0.185 1.00 49.75 265 MET A N 1
ATOM 2148 C CA . MET A 1 265 ? -15.200 -3.247 0.832 1.00 49.75 265 MET A CA 1
ATOM 2149 C C . MET A 1 265 ? -16.393 -4.164 1.202 1.00 49.75 265 MET A C 1
ATOM 2151 O O . MET A 1 265 ? -16.259 -5.004 2.098 1.00 49.75 265 MET A O 1
ATOM 2155 N N . GLU A 1 266 ? -17.559 -4.023 0.565 1.00 44.28 266 GLU A N 1
ATOM 2156 C CA . GLU A 1 266 ? -18.667 -4.982 0.652 1.00 44.28 266 GLU A CA 1
ATOM 2157 C C . GLU A 1 266 ? -18.497 -6.012 -0.479 1.00 44.28 266 GLU A C 1
ATOM 2159 O O . GLU A 1 266 ? -18.785 -5.714 -1.631 1.00 44.28 266 GLU A O 1
ATOM 2164 N N . ILE A 1 267 ? -18.090 -7.238 -0.116 1.00 40.34 267 ILE A N 1
ATOM 2165 C CA . ILE A 1 267 ? -18.002 -8.472 -0.935 1.00 40.34 267 ILE A CA 1
ATOM 2166 C C . ILE A 1 267 ? -16.608 -8.787 -1.517 1.00 40.34 267 ILE A C 1
ATOM 2168 O O . ILE A 1 267 ? -16.246 -8.327 -2.591 1.00 40.34 267 ILE A O 1
ATOM 2172 N N . VAL A 1 268 ? -15.892 -9.702 -0.845 1.00 38.28 268 VAL A N 1
ATOM 2173 C CA . VAL A 1 268 ? -15.645 -11.075 -1.341 1.00 38.28 268 VAL A CA 1
ATOM 2174 C C . VAL A 1 268 ? -15.695 -12.002 -0.114 1.00 38.28 268 VAL A C 1
ATOM 2176 O O . VAL A 1 268 ? -14.765 -12.004 0.692 1.00 38.28 268 VAL A O 1
ATOM 2179 N N . ILE A 1 269 ? -16.806 -12.724 0.070 1.00 37.16 269 ILE A N 1
ATOM 2180 C CA . ILE A 1 269 ? -16.848 -13.973 0.854 1.00 37.16 269 ILE A CA 1
ATOM 2181 C C . ILE A 1 269 ? -16.776 -15.108 -0.159 1.00 37.16 269 ILE A C 1
ATOM 2183 O O . ILE A 1 269 ? -17.533 -15.016 -1.153 1.00 37.16 269 ILE A O 1
#

Sequence (269 aa):
MKKQVYADANVEREATELLFRDASAYLEKNQRVIRAIVLKYSGSGLFAGGEVDDVIQHINERMLTGILNKMRSQYKPMCRLMPYFSKIVSNLCLEYAKKDLKRNVHEKKMDFSRSHFATGETMSEEVAMREIFEQLEILLNLYGSRRSRIELLFKISLRIGITEGDVLRCYPHCSKQLLNRFLLYFNDPDEHRMAPHSDMYGQLIPLINELEGTNRSADALRKSVDIKLDEIAEILNISPINAALNRETVKILLENYYSEFPKSMEIVI

Foldseek 3Di:
DVVVVVVVVVVQVVLLVCLQVPVLVSVVVCLVLLLVLLVLCCVLVLDPPVCSVVLSVQLSCVSVVCVSVVCNVPPDPVDRPVVVVSVSSNVSSVVVSLVVLVVVVVVVVVVVVVDPDDDDDDPPVVNLLVVLLSVVLSLLCVCPLCSLVLLLLLCLLLLNADDLLSVCSNQVPDDPVLSVLCNVLGHDSVNSVPDDLQVSLVSVQVSVCVRVVHDDHSVRSVVVSQVSLQVSQVVCCRPPSVVNDDSVVSSVSSVVSCVVPVPPVPDDD

Secondary structure (DSSP, 8-state):
-HHHHHHHHHHHHHHHHHHHH-HHHHHHHTHHHHHHHHHHHHHTTSS-GGGHHHHHHHHHHHIIIIIHHHHHHH--TTS-HHHHHHHHHHHHHHHHHHHHHHHHHHHHHHHTTTS---------HHHHHHHHHHHHHHHHHHTGGGHHHHHHHHHHHTTPPPPHHHHHHH-TT--HHHHHHHHHHHS-HHHHHHS-HHHHHHHHHHHHHHHHT----HHHHHHHHHHHHHHHHHHHTSTTT-----HHHHHHHHHHHHHH-TTTTS---

pLDDT: mean 82.73, std 17.32, range [30.59, 97.31]